Protein AF-A0A2S5WJ28-F1 (afdb_monomer)

Secondary structure (DSSP, 8-state):
-HHHHHHHHHSHHHHHHHHHHHTTHHHHHHHHHHHHHHHHHHHHHHHHHHHHHHHHH-HHHHHHHHHHHHHHSTTSBSTTSSB-THHHH-GGGGSHHHHHHHHHHHHHHHHHHHHHHHHHHHHTT--S-----HHHHHHHHHHHHHHHHHHHHHHHHHHHHHHHHHHHHHHHHT--TTSHHHHHHHHHHHHHHHHHHHHHHHHHIIIIIHT----HHHHHHHHHHHHHHHHHHHHHHHHHHHHGGG-HHHHHHHHHHHHHHHHHHHHHHHHHHHHHHHHHHHHTT--SS---HHHHHHHHHHHHHHHHHHHHHHHHHHHHHHHHHS-TTTHHHHHHHHHHHHHHHHHHHHHHHHHHHHHT--

Foldseek 3Di:
DVVVVVVVCPDLLNQLVVLCVVLVLLVLLLVLLVLVVLLVVLVVVLVVLVVLVVCQVDVVVVVVVVVVVCVVPPQCEDPNHPDDSCNSNPVPCPDPVNVVSNVVSLVSNLVSLLSLLVSLCSSLVHDSDDVDDPVVSSVVSVVVSVVVVVLVVVLVCLVVCLVPVLVVVCVVVVNPPPDPVSVVVSVVVSLVVSLQSQLVVLLCSSCPSNVWDFDPVQSSVLSSVLSVQLSVLVVVLVVQLVPQPPDPVRNVVSVVVSSSVSSSSNSSSSSSSSSSSSSVCVVVVHRGDPQDPVNVVVVVVVVVLVVQLVVLVVQLVVLVVCLVPDDPVCNVVSVVSNVVSVVVNVVSVVVVVVVVVVVVPD

Structure (mmCIF, N/CA/C/O backbone):
data_AF-A0A2S5WJ28-F1
#
_entry.id   AF-A0A2S5WJ28-F1
#
loop_
_atom_site.group_PDB
_atom_site.id
_atom_site.type_symbol
_atom_site.label_atom_id
_atom_site.label_alt_id
_atom_site.label_comp_id
_atom_site.label_asym_id
_atom_site.label_entity_id
_atom_site.label_seq_id
_atom_site.pdbx_PDB_ins_code
_atom_site.Cartn_x
_atom_site.Cartn_y
_atom_site.Cartn_z
_atom_site.occupancy
_atom_site.B_iso_or_equiv
_atom_site.auth_seq_id
_atom_site.auth_comp_id
_atom_site.auth_asym_id
_atom_site.auth_atom_id
_atom_site.pdbx_PDB_model_num
ATOM 1 N N . MET A 1 1 ? -20.402 30.374 12.952 1.00 70.00 1 MET A N 1
ATOM 2 C CA . MET A 1 1 ? -19.089 29.683 12.974 1.00 70.00 1 MET A CA 1
ATOM 3 C C . MET A 1 1 ? -19.194 28.212 13.408 1.00 70.00 1 MET A C 1
ATOM 5 O O . MET A 1 1 ? -18.821 27.360 12.617 1.00 70.00 1 MET A O 1
ATOM 9 N N . LYS A 1 2 ? -19.771 27.872 14.578 1.00 77.50 2 LYS A N 1
ATOM 10 C CA . LYS A 1 2 ? -19.887 26.469 15.059 1.00 77.50 2 LYS A CA 1
ATOM 11 C C . LYS A 1 2 ? -20.644 25.510 14.115 1.00 77.50 2 LYS A C 1
ATOM 13 O O . LYS A 1 2 ? -20.187 24.396 13.905 1.00 77.50 2 LYS A O 1
ATOM 18 N N . ALA A 1 3 ? -21.741 25.953 13.493 1.00 75.69 3 ALA A N 1
ATOM 19 C CA . ALA A 1 3 ? -22.512 25.133 12.544 1.00 75.69 3 ALA A CA 1
ATOM 20 C C . ALA A 1 3 ? -21.754 24.826 11.235 1.00 75.69 3 ALA A C 1
ATOM 22 O O . ALA A 1 3 ? -21.867 23.733 10.696 1.00 75.69 3 ALA A O 1
ATOM 23 N N . LEU A 1 4 ? -20.934 25.769 10.762 1.00 73.69 4 LEU A N 1
ATOM 24 C CA . LEU A 1 4 ? -20.079 25.603 9.580 1.00 73.69 4 LEU A CA 1
ATOM 25 C C . LEU A 1 4 ? -18.952 24.597 9.844 1.00 73.69 4 LEU A C 1
ATOM 27 O O . LEU A 1 4 ? -18.666 23.758 8.997 1.00 73.69 4 LEU A O 1
ATOM 31 N N . ILE A 1 5 ? -18.366 24.642 11.044 1.00 75.38 5 ILE A N 1
ATOM 32 C CA . ILE A 1 5 ? -17.366 23.664 11.494 1.00 75.38 5 ILE A CA 1
ATOM 33 C C . ILE A 1 5 ? -18.000 22.272 11.614 1.00 75.38 5 ILE A C 1
ATOM 35 O O . ILE A 1 5 ? -17.434 21.309 11.109 1.00 75.38 5 ILE A O 1
ATOM 39 N N . ALA A 1 6 ? -19.192 22.167 12.209 1.00 74.44 6 ALA A N 1
ATOM 40 C CA . ALA A 1 6 ? -19.912 20.898 12.326 1.00 74.44 6 ALA A CA 1
ATOM 41 C C . ALA A 1 6 ? -20.288 20.308 10.953 1.00 74.44 6 ALA A C 1
ATOM 43 O O . ALA A 1 6 ? -20.122 19.112 10.729 1.00 74.44 6 ALA A O 1
ATOM 44 N N . TRP A 1 7 ? -20.729 21.146 10.009 1.00 80.62 7 TRP A N 1
ATOM 45 C CA . TRP A 1 7 ? -20.999 20.726 8.632 1.00 80.62 7 TRP A CA 1
ATOM 46 C C . TRP A 1 7 ? -19.725 20.267 7.911 1.00 80.62 7 TRP A C 1
ATOM 48 O O . TRP A 1 7 ? -19.715 19.195 7.309 1.00 80.62 7 TRP A O 1
ATOM 58 N N . ALA A 1 8 ? -18.625 21.019 8.030 1.00 74.44 8 ALA A N 1
ATOM 59 C CA . ALA A 1 8 ? -17.339 20.641 7.448 1.00 74.44 8 ALA A CA 1
ATOM 60 C C . ALA A 1 8 ? -16.833 19.302 8.015 1.00 74.44 8 ALA A C 1
ATOM 62 O O . ALA A 1 8 ? -16.379 18.447 7.257 1.00 74.44 8 ALA A O 1
ATOM 63 N N . GLN A 1 9 ? -16.986 19.082 9.325 1.00 77.44 9 GLN A N 1
ATOM 64 C CA . GLN A 1 9 ? -16.646 17.827 10.005 1.00 77.44 9 GLN A CA 1
ATOM 65 C C . GLN A 1 9 ? -17.560 16.654 9.621 1.00 77.44 9 GLN A C 1
ATOM 67 O O . GLN A 1 9 ? -17.130 15.504 9.696 1.00 77.44 9 GLN A O 1
ATOM 72 N N . ALA A 1 10 ? -18.789 16.921 9.173 1.00 80.00 10 ALA A N 1
ATOM 73 C CA . ALA A 1 10 ? -19.709 15.895 8.686 1.00 80.00 10 ALA A CA 1
ATOM 74 C C . ALA A 1 10 ? -19.377 15.414 7.260 1.00 80.00 10 ALA A C 1
ATOM 76 O O . ALA A 1 10 ? -19.852 14.354 6.842 1.00 80.00 10 ALA A O 1
ATOM 77 N N . THR A 1 11 ? -18.551 16.152 6.507 1.00 89.75 11 THR A N 1
ATOM 78 C CA . THR A 1 11 ? -18.149 15.734 5.158 1.00 89.75 11 THR A CA 1
ATOM 79 C C . THR A 1 11 ? -17.323 14.445 5.192 1.00 89.75 11 THR A C 1
ATOM 81 O O . THR A 1 11 ? -16.537 14.195 6.110 1.00 89.75 11 THR A O 1
ATOM 84 N N . ARG A 1 12 ? -17.471 13.608 4.155 1.00 87.88 12 ARG A N 1
ATOM 85 C CA . ARG A 1 12 ? -16.701 12.360 4.029 1.00 87.88 12 ARG A CA 1
ATOM 86 C C . ARG A 1 12 ? -15.187 12.581 4.088 1.00 87.88 12 ARG A C 1
ATOM 88 O O . ARG A 1 12 ? -14.559 11.887 4.880 1.00 87.88 12 ARG A O 1
ATOM 95 N N . PRO A 1 13 ? -14.588 13.540 3.354 1.00 90.31 13 PRO A N 1
ATOM 96 C CA . PRO A 1 13 ? -13.153 13.794 3.454 1.00 90.31 13 PRO A CA 1
ATOM 97 C C . PRO A 1 13 ? -12.708 14.108 4.885 1.00 90.31 13 PRO A C 1
ATOM 99 O O . PRO A 1 13 ? -11.741 13.517 5.357 1.00 90.31 13 PRO A O 1
ATOM 102 N N . ALA A 1 14 ? -13.439 14.961 5.612 1.00 89.69 14 ALA A N 1
ATOM 103 C CA . ALA A 1 14 ? -13.098 15.296 6.993 1.00 89.69 14 ALA A CA 1
ATOM 104 C C . ALA A 1 14 ? -13.155 14.070 7.914 1.00 89.69 14 ALA A C 1
ATOM 106 O O . ALA A 1 14 ? -12.235 13.849 8.699 1.00 89.69 14 ALA A O 1
ATOM 107 N N . ARG A 1 15 ? -14.184 13.226 7.771 1.00 92.06 15 ARG A N 1
ATOM 108 C CA . ARG A 1 15 ? -14.294 11.959 8.512 1.00 92.06 15 ARG A CA 1
ATOM 109 C C . ARG A 1 15 ? -13.173 10.983 8.169 1.00 92.06 15 ARG A C 1
ATOM 111 O O . ARG A 1 15 ? -12.671 10.311 9.062 1.00 92.06 15 ARG A O 1
ATOM 118 N N . VAL A 1 16 ? -12.751 10.926 6.907 1.00 93.25 16 VAL A N 1
ATOM 119 C CA . VAL A 1 16 ? -11.628 10.087 6.464 1.00 93.25 16 VAL A CA 1
ATOM 120 C C . VAL A 1 16 ? -10.312 10.560 7.067 1.00 93.25 16 VAL A C 1
ATOM 122 O O . VAL A 1 16 ? -9.573 9.738 7.602 1.00 93.25 16 VAL A O 1
ATOM 125 N N . PHE A 1 17 ? -10.033 11.865 7.055 1.00 93.12 17 PHE A N 1
ATOM 126 C CA . PHE A 1 17 ? -8.843 12.419 7.707 1.00 93.12 17 PHE A CA 1
ATOM 127 C C . PHE A 1 17 ? -8.882 12.248 9.230 1.00 93.12 17 PHE A C 1
ATOM 129 O O . PHE A 1 17 ? -7.869 11.891 9.829 1.00 93.12 17 PHE A O 1
ATOM 136 N N . ALA A 1 18 ? -10.046 12.434 9.858 1.00 92.62 18 ALA A N 1
ATOM 137 C CA . ALA A 1 18 ? -10.223 12.182 11.285 1.00 92.62 18 ALA A CA 1
ATOM 138 C C . ALA A 1 18 ? -9.975 10.704 11.627 1.00 92.62 18 ALA A C 1
ATOM 140 O O . ALA A 1 18 ? -9.260 10.410 12.580 1.00 92.62 18 ALA A O 1
ATOM 141 N N . HIS A 1 19 ? -10.498 9.778 10.819 1.00 92.56 19 HIS A N 1
ATOM 142 C CA . HIS A 1 19 ? -10.261 8.344 10.964 1.00 92.56 19 HIS A CA 1
ATOM 143 C C . HIS A 1 19 ? -8.777 7.985 10.780 1.00 92.56 19 HIS A C 1
ATOM 145 O O . HIS A 1 19 ? -8.204 7.260 11.592 1.00 92.56 19 HIS A O 1
ATOM 151 N N . PHE A 1 20 ? -8.134 8.532 9.745 1.00 93.94 20 PHE A N 1
ATOM 152 C CA . PHE A 1 20 ? -6.704 8.362 9.483 1.00 93.94 20 PHE A CA 1
ATOM 153 C C . PHE A 1 20 ? -5.854 8.825 10.680 1.00 93.94 20 PHE A C 1
ATOM 155 O O . PHE A 1 20 ? -4.968 8.100 11.137 1.00 93.94 20 PHE A O 1
ATOM 162 N N . GLY A 1 21 ? -6.163 10.000 11.237 1.00 92.81 21 GLY A N 1
ATOM 163 C CA . GLY A 1 21 ? -5.504 10.529 12.433 1.00 92.81 21 GLY A CA 1
ATOM 164 C C . GLY A 1 21 ? -5.761 9.683 13.683 1.00 92.81 21 GLY A C 1
ATOM 165 O O . GLY A 1 21 ? -4.822 9.358 14.404 1.00 92.81 21 GLY A O 1
ATOM 166 N N . ALA A 1 22 ? -7.007 9.255 13.907 1.00 92.75 22 ALA A N 1
ATOM 167 C CA . ALA A 1 22 ? -7.402 8.455 15.070 1.00 92.75 22 ALA A CA 1
ATOM 168 C C . ALA A 1 22 ? -6.707 7.083 15.142 1.00 92.75 22 ALA A C 1
ATOM 170 O O . ALA A 1 22 ? -6.582 6.510 16.223 1.00 92.75 22 ALA A O 1
ATOM 171 N N . ARG A 1 23 ? -6.249 6.550 14.003 1.00 93.19 23 ARG A N 1
ATOM 172 C CA . ARG A 1 23 ? -5.516 5.277 13.915 1.00 93.19 23 ARG A CA 1
ATOM 173 C C . ARG A 1 23 ? -4.000 5.443 13.839 1.00 93.19 23 ARG A C 1
ATOM 175 O O . ARG A 1 23 ? -3.307 4.467 13.563 1.00 93.19 23 ARG A O 1
ATOM 182 N N . SER A 1 24 ? -3.482 6.653 14.066 1.00 93.62 24 SER A N 1
ATOM 183 C CA . SER A 1 24 ? -2.054 6.971 13.929 1.00 93.62 24 SER A CA 1
ATOM 184 C C . SER A 1 24 ? -1.489 6.489 12.587 1.00 93.62 24 SER A C 1
ATOM 186 O O . SER A 1 24 ? -0.367 5.987 12.504 1.00 93.62 24 SER A O 1
ATOM 188 N N . ALA A 1 25 ? -2.286 6.609 11.520 1.00 93.31 25 ALA A N 1
ATOM 189 C CA . ALA A 1 25 ? -1.970 6.027 10.223 1.00 93.31 25 ALA A CA 1
ATOM 190 C C . ALA A 1 25 ? -0.709 6.634 9.589 1.00 93.31 25 ALA A C 1
ATOM 192 O O . ALA A 1 25 ? -0.023 5.954 8.834 1.00 93.31 25 ALA A O 1
ATOM 193 N N . SER A 1 26 ? -0.346 7.869 9.946 1.00 94.31 26 SER A N 1
ATOM 194 C CA . SER A 1 26 ? 0.933 8.481 9.566 1.00 94.31 26 SER A CA 1
ATOM 195 C C . SER A 1 26 ? 2.139 7.746 10.164 1.00 94.31 26 SER A C 1
ATOM 197 O O . SER A 1 26 ? 3.135 7.539 9.476 1.00 94.31 26 SER A O 1
ATOM 199 N N . VAL A 1 27 ? 2.048 7.298 11.420 1.00 95.25 27 VAL A N 1
ATOM 200 C CA . VAL A 1 27 ? 3.105 6.516 12.083 1.00 95.25 27 VAL A CA 1
ATOM 201 C C . VAL A 1 27 ? 3.211 5.129 11.451 1.00 95.25 27 VAL A C 1
ATOM 203 O O . VAL A 1 27 ? 4.315 4.662 11.169 1.00 95.25 27 VAL A O 1
ATOM 206 N N . LEU A 1 28 ? 2.067 4.498 11.160 1.00 94.31 28 LEU A N 1
ATOM 207 C CA . LEU A 1 28 ? 2.022 3.226 10.432 1.00 94.31 28 LEU A CA 1
ATOM 208 C C . LEU A 1 28 ? 2.650 3.360 9.038 1.00 94.31 28 LEU A C 1
ATOM 210 O O . LEU A 1 28 ? 3.474 2.528 8.665 1.00 94.31 28 LEU A O 1
ATOM 214 N N . ALA A 1 29 ? 2.318 4.423 8.299 1.00 95.69 29 ALA A N 1
ATOM 215 C CA . ALA A 1 29 ? 2.904 4.707 6.992 1.00 95.69 29 ALA A CA 1
ATOM 216 C C . ALA A 1 29 ? 4.426 4.886 7.073 1.00 95.69 29 ALA A C 1
ATOM 218 O O . ALA A 1 29 ? 5.144 4.311 6.258 1.00 95.69 29 ALA A O 1
ATOM 219 N N . GLY A 1 30 ? 4.925 5.595 8.092 1.00 94.25 30 GLY A N 1
ATOM 220 C CA . GLY A 1 30 ? 6.361 5.754 8.330 1.00 94.25 30 GLY A CA 1
ATOM 221 C C . GLY A 1 30 ? 7.083 4.421 8.566 1.00 94.25 30 GLY A C 1
ATOM 222 O O . GLY A 1 30 ? 8.095 4.146 7.921 1.00 94.25 30 GLY A O 1
ATOM 223 N N . GLY A 1 31 ? 6.541 3.551 9.427 1.00 93.12 31 GLY A N 1
ATOM 224 C CA . GLY A 1 31 ? 7.111 2.216 9.671 1.00 93.12 31 GLY A CA 1
ATOM 225 C C . GLY A 1 31 ? 7.052 1.296 8.442 1.00 93.12 31 GLY A C 1
ATOM 226 O O . GLY A 1 31 ? 8.005 0.569 8.137 1.00 93.12 31 GLY A O 1
ATOM 227 N N . MET A 1 32 ? 5.959 1.376 7.678 1.00 94.25 32 MET A N 1
ATOM 228 C CA . MET A 1 32 ? 5.817 0.674 6.400 1.00 94.25 32 MET A CA 1
ATOM 229 C C . MET A 1 32 ? 6.824 1.169 5.358 1.00 94.25 32 MET A C 1
ATOM 231 O O . MET A 1 32 ? 7.372 0.359 4.620 1.00 94.25 32 MET A O 1
ATOM 235 N N . ALA A 1 33 ? 7.103 2.470 5.302 1.00 93.69 33 ALA A N 1
ATOM 236 C CA . ALA A 1 33 ? 8.058 3.041 4.360 1.00 93.69 33 ALA A CA 1
ATOM 237 C C . ALA A 1 33 ? 9.504 2.677 4.699 1.00 93.69 33 ALA A C 1
ATOM 239 O O . ALA A 1 33 ? 10.256 2.283 3.811 1.00 93.69 33 ALA A O 1
ATOM 240 N N . TYR A 1 34 ? 9.874 2.730 5.983 1.00 92.12 34 TYR A N 1
ATOM 241 C CA . TYR A 1 34 ? 11.185 2.273 6.449 1.00 92.12 34 TYR A CA 1
ATOM 242 C C . TYR A 1 34 ? 11.441 0.828 6.011 1.00 92.12 34 TYR A C 1
ATOM 244 O O . TYR A 1 34 ? 12.440 0.534 5.361 1.00 92.12 34 TYR A O 1
ATOM 252 N N . SER A 1 35 ? 10.492 -0.068 6.288 1.00 91.56 35 SER A N 1
ATOM 253 C CA . SER A 1 35 ? 10.607 -1.470 5.877 1.00 91.56 35 SER A CA 1
ATOM 254 C C . SER A 1 35 ? 10.513 -1.679 4.361 1.00 91.56 35 SER A C 1
ATOM 256 O O . SER A 1 35 ? 11.132 -2.612 3.850 1.00 91.56 35 SER A O 1
ATOM 258 N N . ALA A 1 36 ? 9.807 -0.809 3.628 1.00 92.06 36 ALA A N 1
ATOM 259 C CA . ALA A 1 36 ? 9.728 -0.864 2.167 1.00 92.06 36 ALA A CA 1
ATOM 260 C C . ALA A 1 36 ? 11.102 -0.668 1.523 1.00 92.06 36 ALA A C 1
ATOM 262 O O . ALA A 1 36 ? 11.427 -1.380 0.580 1.00 92.06 36 ALA A O 1
ATOM 263 N N . ILE A 1 37 ? 11.924 0.247 2.047 1.00 91.88 37 ILE A N 1
ATOM 264 C CA . ILE A 1 37 ? 13.275 0.500 1.524 1.00 91.88 37 ILE A CA 1
ATOM 265 C C . ILE A 1 37 ? 14.112 -0.779 1.583 1.00 91.88 37 ILE A C 1
ATOM 267 O O . ILE A 1 37 ? 14.629 -1.224 0.560 1.00 91.88 37 ILE A O 1
ATOM 271 N N . PHE A 1 38 ? 14.187 -1.418 2.755 1.00 90.38 38 PHE A N 1
ATOM 272 C CA . PHE A 1 38 ? 14.913 -2.684 2.904 1.00 90.38 38 PHE A CA 1
ATOM 273 C C . PHE A 1 38 ? 14.323 -3.785 2.027 1.00 90.38 38 PHE A C 1
ATOM 275 O O . PHE A 1 38 ? 15.071 -4.545 1.422 1.00 90.38 38 PHE A O 1
ATOM 282 N N . SER A 1 39 ? 12.994 -3.846 1.907 1.00 90.56 39 SER A N 1
ATOM 283 C CA . SER A 1 39 ? 12.316 -4.795 1.023 1.00 90.56 39 SER A CA 1
ATOM 284 C C . SER A 1 39 ? 12.633 -4.566 -0.455 1.00 90.56 39 SER A C 1
ATOM 286 O O . SER A 1 39 ? 12.679 -5.537 -1.202 1.00 90.56 39 SER A O 1
ATOM 288 N N . ILE A 1 40 ? 12.827 -3.322 -0.896 1.00 89.62 40 ILE A N 1
ATOM 289 C CA . ILE A 1 40 ? 13.190 -3.000 -2.281 1.00 89.62 40 ILE A CA 1
ATOM 290 C C . ILE A 1 40 ? 14.628 -3.423 -2.547 1.00 89.62 40 ILE A C 1
ATOM 292 O O . ILE A 1 40 ? 14.864 -4.129 -3.521 1.00 89.62 40 ILE A O 1
ATOM 296 N N . PHE A 1 41 ? 15.572 -3.075 -1.668 1.00 88.31 41 PHE A N 1
ATOM 297 C CA . PHE A 1 41 ? 16.956 -3.544 -1.796 1.00 88.31 41 PHE A CA 1
ATOM 298 C C . PHE A 1 41 ? 17.035 -5.070 -1.791 1.00 88.31 41 PHE A C 1
ATOM 300 O O . PHE A 1 41 ? 17.682 -5.659 -2.655 1.00 88.31 41 PHE A O 1
ATOM 307 N N . ALA A 1 42 ? 16.312 -5.709 -0.870 1.00 88.81 42 ALA A N 1
ATOM 308 C CA . ALA A 1 42 ? 16.193 -7.155 -0.813 1.00 88.81 42 ALA A CA 1
ATOM 309 C C . ALA A 1 42 ? 15.580 -7.716 -2.110 1.00 88.81 42 ALA A C 1
ATOM 311 O O . ALA A 1 42 ? 16.117 -8.645 -2.702 1.00 88.81 42 ALA A O 1
ATOM 312 N N . GLY A 1 43 ? 14.494 -7.125 -2.607 1.00 87.25 43 GLY A N 1
ATOM 313 C CA . GLY A 1 43 ? 13.843 -7.538 -3.849 1.00 87.25 43 GLY A CA 1
ATOM 314 C C . GLY A 1 43 ? 14.744 -7.403 -5.078 1.00 87.25 43 GLY A C 1
ATOM 315 O O . GLY A 1 43 ? 14.792 -8.321 -5.891 1.00 87.25 43 GLY A O 1
ATOM 316 N N . ILE A 1 44 ? 15.496 -6.306 -5.192 1.00 87.12 44 ILE A N 1
ATOM 317 C CA . ILE A 1 44 ? 16.465 -6.080 -6.273 1.00 87.12 44 ILE A CA 1
ATOM 318 C C . ILE A 1 44 ? 17.587 -7.119 -6.200 1.00 87.12 44 ILE A C 1
ATOM 320 O O . ILE A 1 44 ? 17.892 -7.770 -7.195 1.00 87.12 44 ILE A O 1
ATOM 324 N N . TRP A 1 45 ? 18.175 -7.325 -5.022 1.00 87.06 45 TRP A N 1
ATOM 325 C CA . TRP A 1 45 ? 19.221 -8.330 -4.843 1.00 87.06 45 TRP A CA 1
ATOM 326 C C . TRP A 1 45 ? 18.702 -9.749 -5.124 1.00 87.06 45 TRP A C 1
ATOM 328 O O . TRP A 1 45 ? 19.399 -10.540 -5.756 1.00 87.06 45 TRP A O 1
ATOM 338 N N . LEU A 1 46 ? 17.464 -10.063 -4.720 1.00 85.56 46 LEU A N 1
ATOM 339 C CA . LEU A 1 46 ? 16.802 -11.334 -5.024 1.00 85.56 46 LEU A CA 1
ATOM 340 C C . LEU A 1 46 ? 16.622 -11.506 -6.533 1.00 85.56 46 LEU A C 1
ATOM 342 O O . LEU A 1 46 ? 16.925 -12.572 -7.059 1.00 85.56 46 LEU A O 1
ATOM 346 N N . LEU A 1 47 ? 16.163 -10.459 -7.222 1.00 84.19 47 LEU A N 1
ATOM 347 C CA . LEU A 1 47 ? 15.987 -10.448 -8.671 1.00 84.19 47 LEU A CA 1
ATOM 348 C C . LEU A 1 47 ? 17.307 -10.752 -9.387 1.00 84.19 47 LEU A C 1
ATOM 350 O O . LEU A 1 47 ? 17.347 -11.662 -10.212 1.00 84.19 47 LEU A O 1
ATOM 354 N N . PHE A 1 48 ? 18.388 -10.048 -9.037 1.00 82.75 48 PHE A N 1
ATOM 355 C CA . PHE A 1 48 ? 19.710 -10.284 -9.624 1.00 82.75 48 PHE A CA 1
ATOM 356 C C . PHE A 1 48 ? 20.272 -11.660 -9.275 1.00 82.75 48 PHE A C 1
ATOM 358 O O . PHE A 1 48 ? 20.867 -12.308 -10.130 1.00 82.75 48 PHE A O 1
ATOM 365 N N . SER A 1 49 ? 20.048 -12.134 -8.050 1.00 82.69 49 SER A N 1
ATOM 366 C CA . SER A 1 49 ? 20.498 -13.457 -7.614 1.00 82.69 49 SER A CA 1
ATOM 367 C C . SER A 1 49 ? 19.799 -14.565 -8.400 1.00 82.69 49 SER A C 1
ATOM 369 O O . SER A 1 49 ? 20.455 -15.466 -8.911 1.00 82.69 49 SER A O 1
ATOM 371 N N . VAL A 1 50 ? 18.475 -14.478 -8.562 1.00 79.94 50 VAL A N 1
ATOM 372 C CA . VAL A 1 50 ? 17.696 -15.434 -9.361 1.00 79.94 50 VAL A CA 1
ATOM 373 C C . VAL A 1 50 ? 18.095 -15.362 -10.835 1.00 79.94 50 VAL A C 1
ATOM 375 O O . VAL A 1 50 ? 18.349 -16.401 -11.438 1.00 79.94 50 VAL A O 1
ATOM 378 N N . ALA A 1 51 ? 18.222 -14.161 -11.408 1.00 81.12 51 ALA A N 1
ATOM 379 C CA . ALA A 1 51 ? 18.694 -13.988 -12.783 1.00 81.12 51 ALA A CA 1
ATOM 380 C C . ALA A 1 51 ? 20.094 -14.593 -12.985 1.00 81.12 51 ALA A C 1
ATOM 382 O O . ALA A 1 51 ? 20.314 -15.314 -13.954 1.00 81.12 51 ALA A O 1
ATOM 383 N N . GLY A 1 52 ? 21.008 -14.380 -12.035 1.00 78.62 52 GLY A N 1
ATOM 384 C CA . GLY A 1 52 ? 22.346 -14.964 -12.040 1.00 78.62 52 GLY A CA 1
ATOM 385 C C . GLY A 1 52 ? 22.336 -16.493 -12.052 1.00 78.62 52 GLY A C 1
ATOM 386 O O . GLY A 1 52 ? 23.129 -17.082 -12.777 1.00 78.62 52 GLY A O 1
ATOM 387 N N . ILE A 1 53 ? 21.411 -17.145 -11.331 1.00 77.56 53 ILE A N 1
ATOM 388 C CA . ILE A 1 53 ? 21.245 -18.614 -11.372 1.00 77.56 53 ILE A CA 1
ATOM 389 C C . ILE A 1 53 ? 20.870 -19.068 -12.784 1.00 77.56 53 ILE A C 1
ATOM 391 O O . ILE A 1 53 ? 21.477 -19.996 -13.319 1.00 77.56 53 ILE A O 1
ATOM 395 N N . PHE A 1 54 ? 19.873 -18.422 -13.393 1.00 77.56 54 PHE A N 1
ATOM 396 C CA . PHE A 1 54 ? 19.401 -18.794 -14.728 1.00 77.56 54 PHE A CA 1
ATOM 397 C C . PHE A 1 54 ? 20.478 -18.577 -15.795 1.00 77.56 54 PHE A C 1
ATOM 399 O O . PHE A 1 54 ? 20.714 -19.475 -16.601 1.00 77.56 54 PHE A O 1
ATOM 406 N N . LEU A 1 55 ? 21.181 -17.441 -15.752 1.00 76.81 55 LEU A N 1
ATOM 407 C CA . LEU A 1 55 ? 22.330 -17.163 -16.621 1.00 76.81 55 LEU A CA 1
ATOM 408 C C . LEU A 1 55 ? 23.466 -18.165 -16.394 1.00 76.81 55 LEU A C 1
ATOM 410 O O . LEU A 1 55 ? 24.101 -18.595 -17.348 1.00 76.81 55 LEU A O 1
ATOM 414 N N . ALA A 1 56 ? 23.726 -18.562 -15.148 1.00 73.56 56 ALA A N 1
ATOM 415 C CA . ALA A 1 56 ? 24.772 -19.534 -14.854 1.00 73.56 56 ALA A CA 1
ATOM 416 C C . ALA A 1 56 ? 24.455 -20.948 -15.339 1.00 73.56 56 ALA A C 1
ATOM 418 O O . ALA A 1 56 ? 25.369 -21.714 -15.631 1.00 73.56 56 ALA A O 1
ATOM 419 N N . THR A 1 57 ? 23.170 -21.284 -15.438 1.00 75.44 57 THR A N 1
ATOM 420 C CA . THR A 1 57 ? 22.716 -22.625 -15.822 1.00 75.44 57 THR A CA 1
ATOM 421 C C . THR A 1 57 ? 22.502 -22.761 -17.336 1.00 75.44 57 THR A C 1
ATOM 423 O O . THR A 1 57 ? 22.494 -23.878 -17.846 1.00 75.44 57 THR A O 1
ATOM 426 N N . SER A 1 58 ? 22.339 -21.654 -18.070 1.00 80.38 58 SER A N 1
ATOM 427 C CA . SER A 1 58 ? 22.070 -21.651 -19.514 1.00 80.38 58 SER A CA 1
ATOM 428 C C . SER A 1 58 ? 23.106 -20.811 -20.277 1.00 80.38 58 SER A C 1
ATOM 430 O O . SER A 1 58 ? 23.036 -19.578 -20.242 1.00 80.38 58 SER A O 1
ATOM 432 N N . PRO A 1 59 ? 24.031 -21.462 -21.010 1.00 78.75 59 PRO A N 1
ATOM 433 C CA . PRO A 1 59 ? 24.968 -20.782 -21.904 1.00 78.75 59 PRO A CA 1
ATOM 434 C C . PRO A 1 59 ? 24.247 -19.919 -22.949 1.00 78.75 59 PRO A C 1
ATOM 436 O O . PRO A 1 59 ? 24.622 -18.777 -23.169 1.00 78.75 59 PRO A O 1
ATOM 439 N N . GLU A 1 60 ? 23.128 -20.409 -23.492 1.00 82.00 60 GLU A N 1
ATOM 440 C CA . GLU A 1 60 ? 22.310 -19.702 -24.489 1.00 82.00 60 GLU A CA 1
ATOM 441 C C . GLU A 1 60 ? 21.759 -18.360 -23.969 1.00 82.00 60 GLU A C 1
ATOM 443 O O . GLU A 1 60 ? 21.794 -17.354 -24.679 1.00 82.00 60 GLU A O 1
ATOM 448 N N . LEU A 1 61 ? 21.269 -18.314 -22.721 1.00 78.75 61 LEU A N 1
ATOM 449 C CA . LEU A 1 61 ? 20.785 -17.072 -22.099 1.00 78.75 61 LEU A CA 1
ATOM 450 C C . LEU A 1 61 ? 21.927 -16.088 -21.816 1.00 78.75 61 LEU A C 1
ATOM 452 O O . LEU A 1 61 ? 21.732 -14.876 -21.937 1.00 78.75 61 LEU A O 1
ATOM 456 N N . ARG A 1 62 ? 23.109 -16.595 -21.444 1.00 79.25 62 ARG A N 1
ATOM 457 C CA . ARG A 1 62 ? 24.316 -15.776 -21.270 1.00 79.25 62 ARG A CA 1
ATOM 458 C C . ARG A 1 62 ? 24.761 -15.161 -22.588 1.00 79.25 62 ARG A C 1
ATOM 460 O O . ARG A 1 62 ? 24.896 -13.943 -22.652 1.00 79.25 62 ARG A O 1
ATOM 467 N N . ASP A 1 63 ? 24.926 -15.974 -23.623 1.00 80.56 63 ASP A N 1
ATOM 468 C CA . ASP A 1 63 ? 25.410 -15.529 -24.931 1.00 80.56 63 ASP A CA 1
ATOM 469 C C . ASP A 1 63 ? 24.426 -14.549 -25.576 1.00 80.56 63 ASP A C 1
ATOM 471 O O . ASP A 1 63 ? 24.830 -13.524 -26.127 1.00 80.56 63 ASP A O 1
ATOM 475 N N . GLY A 1 64 ? 23.119 -14.793 -25.420 1.00 81.31 64 GLY A N 1
ATOM 476 C CA . GLY A 1 64 ? 22.075 -13.858 -25.836 1.00 81.31 64 GLY A CA 1
ATOM 477 C C . GLY A 1 64 ? 22.159 -12.509 -25.115 1.00 81.31 64 GLY A C 1
ATOM 478 O O . GLY A 1 64 ? 22.077 -11.462 -25.758 1.00 81.31 64 GLY A O 1
ATOM 479 N N . LEU A 1 65 ? 22.372 -12.505 -23.793 1.00 78.50 65 LEU A N 1
ATOM 480 C CA . LEU A 1 65 ? 22.540 -11.265 -23.030 1.00 78.50 65 LEU A CA 1
ATOM 481 C C . LEU A 1 65 ? 23.816 -10.514 -23.432 1.00 78.50 65 LEU A C 1
ATOM 483 O O . LEU A 1 65 ? 23.767 -9.298 -23.614 1.00 78.50 65 LEU A O 1
ATOM 487 N N . ILE A 1 66 ? 24.938 -11.221 -23.597 1.00 79.00 66 ILE A N 1
ATOM 488 C CA . ILE A 1 66 ? 26.207 -10.642 -24.060 1.00 79.00 66 ILE A CA 1
ATOM 489 C C . ILE A 1 66 ? 26.022 -10.027 -25.451 1.00 79.00 66 ILE A C 1
ATOM 491 O O . ILE A 1 66 ? 26.447 -8.895 -25.679 1.00 79.00 66 ILE A O 1
ATOM 495 N N . GLY A 1 67 ? 25.323 -10.717 -26.356 1.00 79.81 67 GLY A N 1
ATOM 496 C CA . GLY A 1 67 ? 24.991 -10.209 -27.686 1.00 79.81 67 GLY A CA 1
ATOM 497 C C . GLY A 1 67 ? 24.171 -8.917 -27.642 1.00 79.81 67 GLY A C 1
ATOM 498 O O . GLY A 1 67 ? 24.512 -7.945 -28.316 1.00 79.81 67 GLY A O 1
ATOM 499 N N . VAL A 1 68 ? 23.134 -8.857 -26.798 1.00 80.62 68 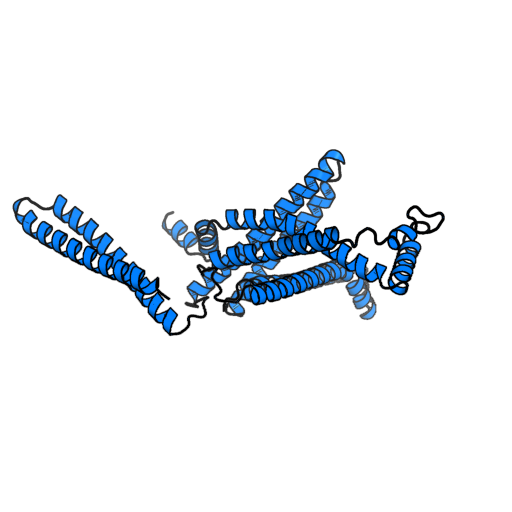VAL A N 1
ATOM 500 C CA . VAL A 1 68 ? 22.321 -7.640 -26.615 1.00 80.62 68 VAL A CA 1
ATOM 501 C C . VAL A 1 68 ? 23.153 -6.497 -26.030 1.00 80.62 68 VAL A C 1
ATOM 503 O O . VAL A 1 68 ? 23.086 -5.370 -26.528 1.00 80.62 68 VAL A O 1
ATOM 506 N N . LEU A 1 69 ? 23.972 -6.767 -25.014 1.00 79.25 69 LEU A N 1
ATOM 507 C CA . LEU A 1 69 ? 24.814 -5.750 -24.384 1.00 79.25 69 LEU A CA 1
ATOM 508 C C . LEU A 1 69 ? 25.859 -5.197 -25.355 1.00 79.25 69 LEU A C 1
ATOM 510 O O . LEU A 1 69 ? 25.969 -3.979 -25.483 1.00 79.25 69 LEU A O 1
ATOM 514 N N . ASN A 1 70 ? 26.539 -6.060 -26.110 1.00 78.94 70 ASN A N 1
ATOM 515 C CA . ASN A 1 70 ? 27.509 -5.642 -27.122 1.00 78.94 70 ASN A CA 1
ATOM 516 C C . ASN A 1 70 ? 26.857 -4.934 -28.321 1.00 78.94 70 ASN A C 1
ATOM 518 O O . ASN A 1 70 ? 27.500 -4.094 -28.944 1.00 78.94 70 ASN A O 1
ATOM 522 N N . SER A 1 71 ? 25.582 -5.209 -28.625 1.00 80.75 71 SER A N 1
ATOM 523 C CA . SER A 1 71 ? 24.837 -4.462 -29.651 1.00 80.75 71 SER A CA 1
ATOM 524 C C . SER A 1 71 ? 24.485 -3.033 -29.220 1.00 80.75 71 SER A C 1
ATOM 526 O O . SER A 1 71 ? 24.428 -2.134 -30.055 1.00 80.75 71 SER A O 1
ATOM 528 N N . SER A 1 72 ? 24.273 -2.812 -27.918 1.00 80.62 72 SER A N 1
ATOM 529 C CA . SER A 1 72 ? 23.946 -1.490 -27.364 1.00 80.62 72 SER A CA 1
ATOM 530 C C . SER A 1 72 ? 25.196 -0.684 -27.004 1.00 80.62 72 SER A C 1
ATOM 532 O O . SER A 1 72 ? 25.196 0.540 -27.113 1.00 80.62 72 SER A O 1
ATOM 534 N N . 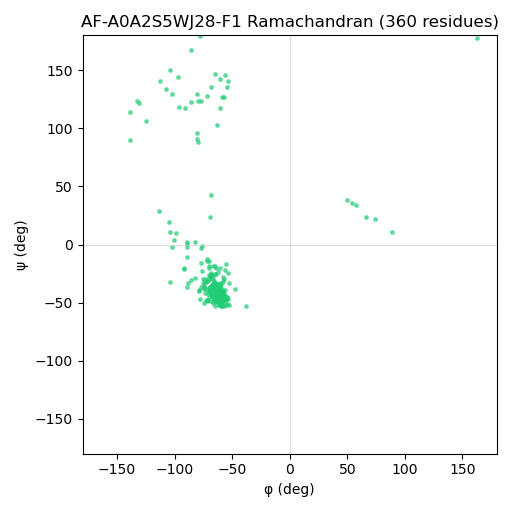LEU A 1 73 ? 26.260 -1.363 -26.568 1.00 73.81 73 LEU A N 1
ATOM 535 C CA . LEU A 1 73 ? 27.545 -0.789 -26.178 1.00 73.81 73 LEU A CA 1
ATOM 536 C C . LEU A 1 73 ? 28.675 -1.689 -26.712 1.00 73.81 73 LEU A C 1
ATOM 538 O O . LEU A 1 73 ? 29.104 -2.616 -26.018 1.00 73.81 73 LEU A O 1
ATOM 542 N N . PRO A 1 74 ? 29.160 -1.438 -27.941 1.00 71.94 74 PRO A N 1
ATOM 543 C CA . PRO A 1 74 ? 30.239 -2.222 -28.532 1.00 71.94 74 PRO A CA 1
ATOM 544 C C . PRO A 1 74 ? 31.497 -2.168 -27.654 1.00 71.94 74 PRO A C 1
ATOM 546 O O . PRO A 1 74 ? 31.960 -1.082 -27.309 1.00 71.94 74 PRO A O 1
ATOM 549 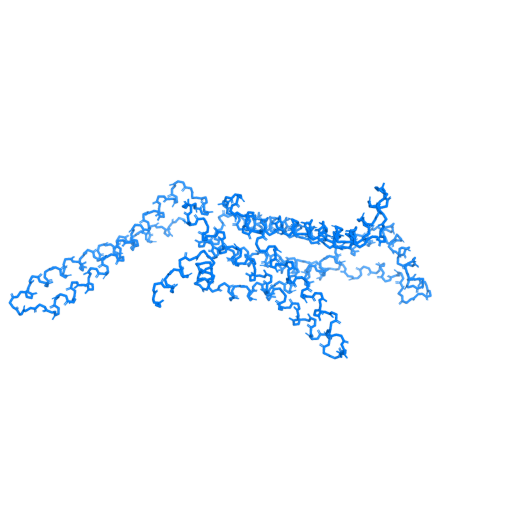N N . GLY A 1 75 ? 32.050 -3.330 -27.292 1.00 69.00 75 GLY A N 1
ATOM 550 C CA . GLY A 1 75 ? 33.266 -3.437 -26.470 1.00 69.00 75 GLY A CA 1
ATOM 551 C C . GLY A 1 75 ? 33.039 -3.465 -24.952 1.00 69.00 75 GLY A C 1
ATOM 552 O O . GLY A 1 75 ? 33.998 -3.358 -24.191 1.00 69.00 75 GLY A O 1
ATOM 553 N N . LEU A 1 76 ? 31.795 -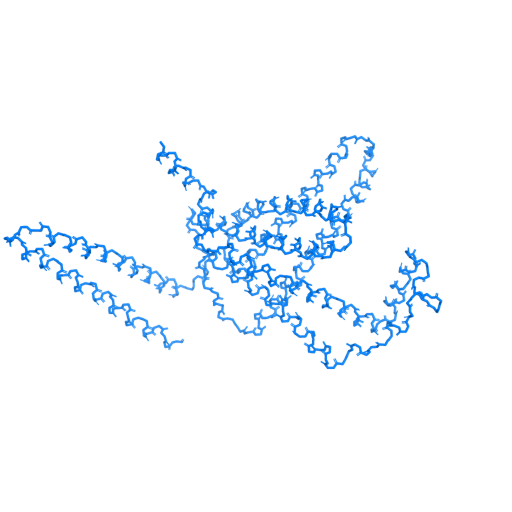3.612 -24.479 1.00 71.44 76 LEU A N 1
ATOM 554 C CA . LEU A 1 76 ? 31.516 -3.700 -23.042 1.00 71.44 76 LEU A CA 1
ATOM 555 C C . LEU A 1 76 ? 31.939 -5.055 -22.444 1.00 71.44 76 LEU A C 1
ATOM 557 O O . LEU A 1 76 ? 32.493 -5.083 -21.345 1.00 71.44 76 LEU A O 1
ATOM 561 N N . ILE A 1 77 ? 31.686 -6.160 -23.157 1.00 68.69 77 ILE A N 1
ATOM 562 C CA . ILE A 1 77 ? 31.952 -7.532 -22.692 1.00 68.69 77 ILE A CA 1
ATOM 563 C C . ILE A 1 77 ? 32.707 -8.316 -23.777 1.00 68.69 77 ILE A C 1
ATOM 565 O O . ILE A 1 77 ? 32.205 -8.468 -24.890 1.00 68.69 77 ILE A O 1
ATOM 569 N N . GLY A 1 78 ? 33.895 -8.838 -23.458 1.00 67.94 78 GLY A N 1
ATOM 570 C CA . GLY A 1 78 ? 34.760 -9.593 -24.379 1.00 67.94 78 GLY A CA 1
ATOM 571 C C . GLY A 1 78 ? 36.202 -9.689 -23.864 1.00 67.94 78 GLY A C 1
ATOM 572 O O . GLY A 1 78 ? 36.499 -9.097 -22.831 1.00 67.94 78 GLY A O 1
ATOM 573 N N . GLU A 1 79 ? 37.095 -10.395 -24.571 1.00 64.69 79 GLU A N 1
ATOM 574 C CA . GLU A 1 79 ? 38.516 -10.534 -24.167 1.00 64.69 79 GLU A CA 1
ATOM 575 C C . GLU A 1 79 ? 39.248 -9.179 -24.054 1.00 64.69 79 GLU A C 1
ATOM 577 O O . GLU A 1 79 ? 40.067 -9.007 -23.158 1.00 64.69 79 GLU A O 1
ATOM 582 N N . ASP A 1 80 ? 38.883 -8.196 -24.889 1.00 64.12 80 ASP A N 1
ATOM 583 C CA . ASP A 1 80 ? 39.378 -6.805 -24.842 1.00 64.12 80 ASP A CA 1
ATOM 584 C C . ASP A 1 80 ? 38.355 -5.813 -24.233 1.00 64.12 80 ASP A C 1
ATOM 586 O O . ASP A 1 80 ? 38.495 -4.593 -24.351 1.00 64.12 80 ASP A O 1
ATOM 590 N N . GLY A 1 81 ? 37.271 -6.321 -23.637 1.00 64.94 81 GLY A N 1
ATOM 591 C CA . GLY A 1 81 ? 36.184 -5.514 -23.081 1.00 64.94 81 GLY A CA 1
ATOM 592 C C . GLY A 1 81 ? 36.433 -5.053 -21.642 1.00 64.94 81 GLY A C 1
ATOM 593 O O . GLY A 1 81 ? 37.310 -5.550 -20.942 1.00 64.94 81 GLY A O 1
ATOM 594 N N . ALA A 1 82 ? 35.616 -4.114 -21.156 1.00 64.88 82 ALA A N 1
ATOM 595 C CA . ALA A 1 82 ? 35.702 -3.630 -19.771 1.00 64.88 82 ALA A CA 1
ATOM 596 C C . ALA A 1 82 ? 35.327 -4.696 -18.716 1.00 64.88 82 ALA A C 1
ATOM 598 O O . ALA A 1 82 ? 35.636 -4.529 -17.534 1.00 64.88 82 ALA A O 1
ATOM 599 N N . ILE A 1 83 ? 34.626 -5.761 -19.123 1.00 69.44 83 ILE A N 1
ATOM 600 C CA . ILE A 1 83 ? 34.156 -6.846 -18.258 1.00 69.44 83 ILE A CA 1
ATOM 601 C C . ILE A 1 83 ? 34.488 -8.192 -18.913 1.00 69.44 83 ILE A C 1
ATOM 603 O O . ILE A 1 83 ? 34.042 -8.481 -20.025 1.00 69.44 83 ILE A O 1
ATOM 607 N N . ASP A 1 84 ? 35.229 -9.023 -18.183 1.00 71.12 84 ASP A N 1
ATOM 608 C CA . ASP A 1 84 ? 35.632 -10.363 -18.607 1.00 71.12 84 ASP A CA 1
ATOM 609 C C . ASP A 1 84 ? 34.422 -11.332 -18.594 1.00 71.12 84 ASP A C 1
ATOM 611 O O . ASP A 1 84 ? 33.728 -11.422 -17.570 1.00 71.12 84 ASP A O 1
ATOM 615 N N . PRO A 1 85 ? 34.139 -12.070 -19.688 1.00 66.81 85 PRO A N 1
ATOM 616 C CA . PRO A 1 85 ? 33.045 -13.045 -19.753 1.00 66.81 85 PRO A CA 1
ATOM 617 C C . PRO A 1 85 ? 33.129 -14.146 -18.684 1.00 66.81 85 PRO A C 1
ATOM 619 O O . PRO A 1 85 ? 32.093 -14.613 -18.202 1.00 66.81 85 PRO A O 1
ATOM 622 N N . SER A 1 86 ? 34.340 -14.506 -18.242 1.00 66.06 86 SER A N 1
ATOM 623 C CA . SER A 1 86 ? 34.565 -15.475 -17.153 1.00 66.06 86 SER A CA 1
ATOM 624 C C . SER A 1 86 ? 34.014 -14.991 -15.798 1.00 66.06 86 SER A C 1
ATOM 626 O O . SER A 1 86 ? 33.680 -15.795 -14.923 1.00 66.06 86 SER A O 1
ATOM 628 N N . LEU A 1 87 ? 33.815 -13.670 -15.676 1.00 65.00 87 LEU A N 1
ATOM 629 C CA . LEU A 1 87 ? 32.958 -12.949 -14.727 1.00 65.00 87 LEU A CA 1
ATOM 630 C C . LEU A 1 87 ? 31.636 -13.647 -14.442 1.00 65.00 87 LEU A C 1
ATOM 632 O O . LEU A 1 87 ? 31.218 -13.879 -13.305 1.00 65.00 87 LEU A O 1
ATOM 636 N N . LEU A 1 88 ? 30.959 -13.951 -15.541 1.00 63.28 88 LEU A N 1
ATOM 637 C CA . LEU A 1 88 ? 29.650 -14.558 -15.514 1.00 63.28 88 LEU A CA 1
ATOM 638 C C . LEU A 1 88 ? 29.789 -16.026 -15.127 1.00 63.28 88 LEU A C 1
ATOM 640 O O . LEU A 1 88 ? 28.961 -16.485 -14.346 1.00 63.28 88 LEU A O 1
ATOM 644 N N . GLU A 1 89 ? 30.830 -16.720 -15.611 1.00 62.62 89 GLU A N 1
ATOM 645 C CA . GLU A 1 89 ? 31.127 -18.145 -15.391 1.00 62.62 89 GLU A CA 1
ATOM 646 C C . GLU A 1 89 ? 31.457 -18.516 -13.946 1.00 62.62 89 GLU A C 1
ATOM 648 O O . GLU A 1 89 ? 31.074 -19.598 -13.497 1.00 62.62 89 GLU A O 1
ATOM 653 N N . ASN A 1 90 ? 32.126 -17.632 -13.205 1.00 57.03 90 ASN A N 1
ATOM 654 C CA . ASN A 1 90 ? 32.641 -17.954 -11.882 1.00 57.03 90 ASN A CA 1
ATOM 655 C C . ASN A 1 90 ? 31.540 -17.895 -10.803 1.00 57.03 90 ASN A C 1
ATOM 657 O O . ASN A 1 90 ? 31.305 -16.894 -10.127 1.00 57.03 90 ASN A O 1
ATOM 661 N N . THR A 1 91 ? 30.868 -19.030 -10.614 1.00 56.22 91 THR A N 1
ATOM 662 C CA . THR A 1 91 ? 29.776 -19.293 -9.661 1.00 56.22 91 THR A CA 1
ATOM 663 C C . THR A 1 91 ? 30.190 -19.320 -8.181 1.00 56.22 91 THR A C 1
ATOM 665 O O . THR A 1 91 ? 29.481 -19.897 -7.354 1.00 56.22 91 THR A O 1
ATOM 668 N N . GLY A 1 92 ? 31.290 -18.664 -7.788 1.00 52.22 92 GLY A N 1
ATOM 669 C CA . GLY A 1 92 ? 31.680 -18.507 -6.374 1.00 52.22 92 GLY A CA 1
ATOM 670 C C . GLY A 1 92 ? 30.589 -17.861 -5.499 1.00 52.22 92 GLY A C 1
ATOM 671 O O . GLY A 1 92 ? 30.595 -17.995 -4.276 1.00 52.22 92 GLY A O 1
ATOM 672 N N . ALA A 1 93 ? 29.600 -17.224 -6.134 1.00 53.56 93 ALA A N 1
ATOM 673 C CA . ALA A 1 93 ? 28.417 -16.633 -5.522 1.00 53.56 93 ALA A CA 1
ATOM 674 C C . ALA A 1 93 ? 27.323 -17.633 -5.082 1.00 53.56 93 ALA A C 1
ATOM 676 O O . ALA A 1 93 ? 26.334 -17.181 -4.518 1.00 53.56 93 ALA A O 1
ATOM 677 N N . PHE A 1 94 ? 27.472 -18.953 -5.287 1.00 59.66 94 PHE A N 1
ATOM 678 C CA . PHE A 1 94 ? 26.422 -19.959 -5.007 1.00 59.66 94 PHE A CA 1
ATOM 679 C C . PHE A 1 94 ? 26.737 -20.957 -3.873 1.00 59.66 94 PHE A C 1
ATOM 681 O O . PHE A 1 94 ? 26.252 -22.086 -3.860 1.00 59.66 94 PHE A O 1
ATOM 688 N N . GLY A 1 95 ? 27.535 -20.556 -2.879 1.00 70.25 95 GLY A N 1
ATOM 689 C CA . GLY A 1 95 ? 27.764 -21.355 -1.664 1.00 70.25 95 GLY A CA 1
ATOM 690 C C . GLY A 1 95 ? 26.611 -21.290 -0.646 1.00 70.25 95 GLY A C 1
ATOM 691 O O . GLY A 1 95 ? 25.651 -20.538 -0.813 1.00 70.25 95 GLY A O 1
ATOM 692 N N . TRP A 1 96 ? 26.733 -22.005 0.478 1.00 76.62 96 TRP A N 1
ATOM 693 C CA . TRP A 1 96 ? 25.760 -21.978 1.590 1.00 76.62 96 TRP A CA 1
ATOM 694 C C . TRP A 1 96 ? 25.441 -20.554 2.089 1.00 76.62 96 TRP A C 1
ATOM 696 O O . TRP A 1 96 ? 24.304 -20.263 2.458 1.00 76.62 96 TRP A O 1
ATOM 706 N N . ALA A 1 97 ? 26.420 -19.645 2.038 1.00 77.94 97 ALA A N 1
ATOM 707 C CA . ALA A 1 97 ? 26.255 -18.242 2.408 1.00 77.94 97 ALA A CA 1
ATOM 708 C C . ALA A 1 97 ? 25.237 -17.512 1.513 1.00 77.94 97 ALA A C 1
ATOM 710 O O . ALA A 1 97 ? 24.430 -16.729 2.010 1.00 77.94 97 ALA A O 1
ATOM 711 N N . SER A 1 98 ? 25.218 -17.812 0.211 1.00 74.88 98 SER A N 1
ATOM 712 C CA . SER A 1 98 ? 24.252 -17.244 -0.738 1.00 74.88 98 SER A CA 1
ATOM 713 C C . SER A 1 98 ? 22.837 -17.759 -0.495 1.00 74.88 98 SER A C 1
ATOM 715 O O . SER A 1 98 ? 21.888 -16.983 -0.544 1.00 74.88 98 SER A O 1
ATOM 717 N N . ALA A 1 99 ? 22.695 -19.039 -0.134 1.00 80.38 99 ALA A N 1
ATOM 718 C CA . ALA A 1 99 ? 21.411 -19.628 0.220 1.00 80.38 99 ALA A CA 1
ATOM 719 C C . ALA A 1 99 ? 20.844 -18.982 1.493 1.00 80.38 99 ALA A C 1
ATOM 721 O O . ALA A 1 99 ? 19.668 -18.620 1.534 1.00 80.38 99 ALA A O 1
ATOM 722 N N . ILE A 1 100 ? 21.685 -18.757 2.510 1.00 83.75 100 ILE A N 1
ATOM 723 C CA . ILE A 1 100 ? 21.284 -18.041 3.730 1.00 83.75 100 ILE A CA 1
ATOM 724 C C . ILE A 1 100 ? 20.920 -16.589 3.418 1.00 83.75 100 ILE A C 1
ATOM 726 O O . ILE A 1 100 ? 19.876 -16.118 3.875 1.00 83.75 100 ILE A O 1
ATOM 730 N N . ALA A 1 101 ? 21.730 -15.891 2.618 1.00 83.50 101 ALA A N 1
ATOM 731 C CA . ALA A 1 101 ? 21.420 -14.535 2.179 1.00 83.50 101 ALA A CA 1
ATOM 732 C C . ALA A 1 101 ? 20.086 -14.495 1.417 1.00 83.50 101 ALA A C 1
ATOM 734 O O . ALA A 1 101 ? 19.267 -13.617 1.668 1.00 83.50 101 ALA A O 1
ATOM 735 N N . LEU A 1 102 ? 19.802 -15.490 0.573 1.00 83.75 102 LEU A N 1
ATOM 736 C CA . LEU A 1 102 ? 18.563 -15.584 -0.195 1.00 83.75 102 LEU A CA 1
ATOM 737 C C . LEU A 1 102 ? 17.337 -15.792 0.685 1.00 83.75 102 LEU A C 1
ATOM 739 O O . LEU A 1 102 ? 16.336 -15.093 0.520 1.00 83.75 102 LEU A O 1
ATOM 743 N N . VAL A 1 103 ? 17.439 -16.667 1.682 1.00 86.06 103 VAL A N 1
ATOM 744 C CA . VAL A 1 103 ? 16.384 -16.854 2.683 1.00 86.06 103 VAL A CA 1
ATOM 745 C C . VAL A 1 103 ? 16.179 -15.585 3.522 1.00 86.06 103 VAL A C 1
ATOM 747 O O . VAL A 1 103 ? 15.035 -15.188 3.750 1.00 86.06 103 VAL A O 1
ATOM 750 N N . GLY A 1 104 ? 17.253 -14.915 3.951 1.00 86.38 104 GLY A N 1
ATOM 751 C CA . GLY A 1 104 ? 17.183 -13.681 4.744 1.00 86.38 104 GLY A CA 1
ATOM 752 C C . GLY A 1 104 ? 16.565 -12.507 3.977 1.00 86.38 104 GLY A C 1
ATOM 753 O O . GLY A 1 104 ? 15.670 -11.816 4.474 1.00 86.38 104 GLY A O 1
ATOM 754 N N . THR A 1 105 ? 16.981 -12.330 2.728 1.00 86.94 105 THR A N 1
ATOM 755 C CA . THR A 1 105 ? 16.446 -11.344 1.786 1.00 86.94 105 THR A CA 1
ATOM 756 C C . THR A 1 105 ? 14.967 -11.597 1.506 1.00 86.94 105 THR A C 1
ATOM 758 O O . THR A 1 105 ? 14.145 -10.684 1.615 1.00 86.94 105 THR A O 1
ATOM 761 N N . LEU A 1 106 ? 14.591 -12.846 1.215 1.00 86.88 106 LEU A N 1
ATOM 762 C CA . LEU A 1 106 ? 13.192 -13.205 1.010 1.00 86.88 106 LEU A CA 1
ATOM 763 C C . LEU A 1 106 ? 12.367 -12.966 2.282 1.00 86.88 106 LEU A C 1
ATOM 765 O O . LEU A 1 106 ? 11.260 -12.435 2.218 1.00 86.88 106 LEU A O 1
ATOM 769 N N . GLY A 1 107 ? 12.924 -13.292 3.450 1.00 86.50 107 GLY A N 1
ATOM 770 C CA . GLY A 1 107 ? 12.328 -12.998 4.751 1.00 86.50 107 GLY A CA 1
ATOM 771 C C . GLY A 1 107 ? 12.056 -11.506 4.952 1.00 86.50 107 GLY A C 1
ATOM 772 O O . GLY A 1 107 ? 10.963 -11.146 5.392 1.00 86.50 107 GLY A O 1
ATOM 773 N N . THR A 1 108 ? 13.004 -10.651 4.566 1.00 87.50 108 THR A N 1
ATOM 774 C CA . THR A 1 108 ? 12.872 -9.185 4.604 1.00 87.50 108 THR A CA 1
ATOM 775 C C . THR A 1 108 ? 11.742 -8.706 3.693 1.00 87.50 108 THR A C 1
ATOM 777 O O . THR A 1 108 ? 10.865 -7.963 4.140 1.00 87.50 108 THR A O 1
ATOM 780 N N . ALA A 1 109 ? 11.702 -9.190 2.447 1.00 85.31 109 ALA A N 1
ATOM 781 C CA . ALA A 1 109 ? 10.671 -8.810 1.484 1.00 85.31 109 ALA A CA 1
ATOM 782 C C . ALA A 1 109 ? 9.261 -9.246 1.926 1.00 85.31 109 ALA A C 1
ATOM 784 O O . ALA A 1 109 ? 8.314 -8.459 1.931 1.00 85.31 109 ALA A O 1
ATOM 785 N N . LEU A 1 110 ? 9.123 -10.489 2.395 1.00 85.81 110 LEU A N 1
ATOM 786 C CA . LEU A 1 110 ? 7.864 -11.001 2.945 1.00 85.81 110 LEU A CA 1
ATOM 787 C C . LEU A 1 110 ? 7.462 -10.284 4.245 1.00 85.81 110 LEU A C 1
ATOM 789 O O . LEU A 1 110 ? 6.274 -10.132 4.533 1.00 85.81 110 LEU A O 1
ATOM 793 N N . GLY A 1 111 ? 8.440 -9.841 5.038 1.00 85.88 111 GLY A N 1
ATOM 794 C CA . GLY A 1 111 ? 8.220 -9.075 6.261 1.00 85.88 111 GLY A CA 1
ATOM 795 C C . GLY A 1 111 ? 7.492 -7.758 5.998 1.00 85.88 111 GLY A C 1
ATOM 796 O O . GLY A 1 111 ? 6.578 -7.404 6.746 1.00 85.88 111 GLY A O 1
ATOM 797 N N . TRP A 1 112 ? 7.818 -7.072 4.899 1.00 89.38 112 TRP A N 1
ATOM 798 C CA . TRP A 1 112 ? 7.106 -5.858 4.506 1.00 89.38 112 TRP A CA 1
ATOM 799 C C . TRP A 1 112 ? 5.626 -6.118 4.208 1.00 89.38 112 TRP A C 1
ATOM 801 O O . TRP A 1 112 ? 4.771 -5.390 4.712 1.00 89.38 112 TRP A O 1
ATOM 811 N N . LEU A 1 113 ? 5.289 -7.194 3.483 1.00 87.31 113 LEU A N 1
ATOM 812 C CA . LEU A 1 113 ? 3.886 -7.544 3.216 1.00 87.31 113 LEU A CA 1
ATOM 813 C C . LEU A 1 113 ? 3.099 -7.787 4.508 1.00 87.31 113 LEU A C 1
ATOM 815 O O . LEU A 1 113 ? 1.941 -7.376 4.617 1.00 87.31 113 LEU A O 1
ATOM 819 N N . ALA A 1 114 ? 3.718 -8.429 5.500 1.00 85.06 114 ALA A N 1
ATOM 820 C CA . ALA A 1 114 ? 3.101 -8.633 6.806 1.00 85.06 114 ALA A CA 1
ATOM 821 C C . ALA A 1 114 ? 2.852 -7.301 7.539 1.00 85.06 114 ALA A C 1
ATOM 823 O O . ALA A 1 114 ? 1.784 -7.118 8.133 1.00 85.06 114 ALA A O 1
ATOM 824 N N . GLN A 1 115 ? 3.787 -6.351 7.454 1.00 88.06 115 GLN A N 1
ATOM 825 C CA . GLN A 1 115 ? 3.613 -5.010 8.019 1.00 88.06 115 GLN A CA 1
ATOM 826 C C . GLN A 1 115 ? 2.536 -4.213 7.285 1.00 88.06 115 GLN A C 1
ATOM 828 O O . GLN A 1 115 ? 1.657 -3.649 7.931 1.00 88.06 115 GLN A O 1
ATOM 833 N N . ALA A 1 116 ? 2.523 -4.238 5.953 1.00 89.94 116 ALA A N 1
ATOM 834 C CA . ALA A 1 116 ? 1.501 -3.578 5.149 1.00 89.94 116 ALA A CA 1
ATOM 835 C C . ALA A 1 116 ? 0.100 -4.154 5.418 1.00 89.94 116 ALA A C 1
ATOM 837 O O . ALA A 1 116 ? -0.854 -3.403 5.627 1.00 89.94 116 ALA A O 1
ATOM 838 N N . ARG A 1 117 ? -0.028 -5.485 5.524 1.00 89.12 117 ARG A N 1
ATOM 839 C CA . ARG A 1 117 ? -1.266 -6.153 5.957 1.00 89.12 117 ARG A CA 1
ATOM 840 C C . ARG A 1 117 ? -1.710 -5.682 7.334 1.00 89.12 117 ARG A C 1
ATOM 842 O O . ARG A 1 117 ? -2.898 -5.432 7.528 1.00 89.12 117 ARG A O 1
ATOM 849 N N . THR A 1 118 ? -0.778 -5.610 8.278 1.00 88.38 118 THR A N 1
ATOM 850 C CA . THR A 1 118 ? -1.048 -5.157 9.645 1.00 88.38 118 THR A CA 1
ATOM 851 C C . THR A 1 118 ? -1.530 -3.713 9.639 1.00 88.38 118 THR A C 1
ATOM 853 O O . THR A 1 118 ? -2.581 -3.435 10.202 1.00 88.38 118 THR A O 1
ATOM 856 N N . GLY A 1 119 ? -0.842 -2.823 8.920 1.00 90.81 119 GLY A N 1
ATOM 857 C CA . GLY A 1 119 ? -1.235 -1.426 8.759 1.00 90.81 119 GLY A CA 1
ATOM 858 C C . GLY A 1 119 ? -2.653 -1.289 8.211 1.00 90.81 119 GLY A C 1
ATOM 859 O O . GLY A 1 119 ? -3.489 -0.644 8.838 1.00 90.81 119 GLY A O 1
ATOM 860 N N . ILE A 1 120 ? -2.966 -1.968 7.101 1.00 91.50 120 ILE A N 1
ATOM 861 C CA . ILE A 1 120 ? -4.312 -1.932 6.515 1.00 91.50 120 ILE A CA 1
ATOM 862 C C . ILE A 1 120 ? -5.345 -2.500 7.499 1.00 91.50 120 ILE A C 1
ATOM 864 O O . ILE A 1 120 ? -6.361 -1.862 7.750 1.00 91.50 120 ILE A O 1
ATOM 868 N N . ARG A 1 121 ? -5.102 -3.667 8.109 1.00 89.31 121 ARG A N 1
ATOM 869 C CA . ARG A 1 121 ? -6.041 -4.266 9.074 1.00 89.31 121 ARG A CA 1
ATOM 870 C C . ARG A 1 121 ? -6.301 -3.378 10.293 1.00 89.31 121 ARG A C 1
ATOM 872 O O . ARG A 1 121 ? -7.444 -3.332 10.745 1.00 89.31 121 ARG A O 1
ATOM 879 N N . THR A 1 122 ? -5.297 -2.640 10.766 1.00 90.75 122 THR A N 1
ATOM 880 C CA . THR A 1 122 ? -5.447 -1.643 11.836 1.00 90.75 122 THR A CA 1
ATOM 881 C C . THR A 1 122 ? -6.383 -0.508 11.424 1.00 90.75 122 THR A C 1
ATOM 883 O O . THR A 1 122 ? -7.219 -0.101 12.223 1.00 90.75 122 THR A O 1
ATOM 886 N N . ILE A 1 123 ? -6.321 -0.041 10.171 1.00 92.81 123 ILE A N 1
ATOM 887 C CA . ILE A 1 123 ? -7.291 0.935 9.643 1.00 92.81 123 ILE A CA 1
ATOM 888 C C . ILE A 1 123 ? -8.710 0.356 9.637 1.00 92.81 123 ILE A C 1
ATOM 890 O O . ILE A 1 123 ? -9.666 1.056 9.940 1.00 92.81 123 ILE A O 1
ATOM 894 N N . PHE A 1 124 ? -8.875 -0.925 9.319 1.00 88.44 124 PHE A N 1
ATOM 895 C CA . PHE A 1 124 ? -10.198 -1.553 9.297 1.00 88.44 124 PHE A CA 1
ATOM 896 C C . PHE A 1 124 ? -10.709 -2.004 10.675 1.00 88.44 124 PHE A C 1
ATOM 898 O O . PHE A 1 124 ? -11.798 -2.579 10.739 1.00 88.44 124 PHE A O 1
ATOM 905 N N . ASP A 1 125 ? -9.962 -1.765 11.758 1.00 85.38 125 ASP A N 1
ATOM 906 C CA . ASP A 1 125 ? -10.256 -2.275 13.102 1.00 85.38 125 ASP A CA 1
ATOM 907 C C . ASP A 1 125 ? -10.429 -3.796 13.142 1.00 85.38 125 ASP A C 1
ATOM 909 O O . ASP A 1 125 ? -11.270 -4.334 13.863 1.00 85.38 125 ASP A O 1
ATOM 913 N N . VAL A 1 126 ? -9.654 -4.524 12.337 1.00 81.44 126 VAL A N 1
ATOM 914 C CA . VAL A 1 126 ? -9.707 -5.988 12.270 1.00 81.44 126 VAL A CA 1
ATOM 915 C C . VAL A 1 126 ? -8.460 -6.581 12.925 1.00 81.44 126 VAL A C 1
ATOM 917 O O . VAL A 1 126 ? -7.352 -6.142 12.617 1.00 81.44 126 VAL A O 1
ATOM 920 N N . PRO A 1 127 ? -8.598 -7.612 13.783 1.00 73.81 127 PRO A N 1
ATOM 921 C CA . PRO A 1 127 ? -7.463 -8.333 14.324 1.00 73.81 127 PRO A CA 1
ATOM 922 C C . PRO A 1 127 ? -6.544 -8.843 13.215 1.00 73.81 127 PRO A C 1
ATOM 924 O O . PRO A 1 127 ? -6.982 -9.345 12.177 1.00 73.81 127 PRO A O 1
ATOM 927 N N . VAL A 1 128 ? -5.242 -8.754 13.472 1.00 65.62 128 VAL A N 1
ATOM 928 C CA . VAL A 1 128 ? -4.196 -9.278 12.583 1.00 65.62 128 VAL A CA 1
ATOM 929 C C . VAL A 1 128 ? -4.188 -10.813 12.575 1.00 65.62 128 VAL A C 1
ATOM 931 O O . VAL A 1 128 ? -3.704 -11.430 11.626 1.00 65.62 128 VAL A O 1
ATOM 934 N N . ALA A 1 129 ? -4.774 -11.436 13.604 1.00 56.78 129 ALA A N 1
ATOM 935 C CA . ALA A 1 129 ? -4.802 -12.877 13.794 1.00 56.78 129 ALA A CA 1
ATOM 936 C C . ALA A 1 129 ? -5.568 -13.580 12.665 1.00 56.78 129 ALA A C 1
ATOM 938 O O . ALA A 1 129 ? -6.796 -13.612 12.623 1.00 56.78 129 ALA A O 1
ATOM 939 N N . THR A 1 130 ? -4.815 -14.184 11.752 1.00 57.28 130 THR A N 1
ATOM 940 C CA . THR A 1 130 ? -5.341 -15.188 10.831 1.00 57.28 130 THR A CA 1
ATOM 941 C C . THR A 1 130 ? -5.029 -16.540 11.467 1.00 57.28 130 THR A C 1
ATOM 943 O O . THR A 1 130 ? -3.857 -16.843 11.672 1.00 57.28 130 THR A O 1
ATOM 946 N N . LYS A 1 131 ? -6.045 -17.349 11.805 1.00 57.06 131 LYS A N 1
ATOM 947 C CA . LYS A 1 131 ? -5.905 -18.723 12.349 1.00 57.06 131 LYS A CA 1
ATOM 948 C C . LYS A 1 131 ? -5.339 -19.706 11.300 1.00 57.06 131 LYS A C 1
ATOM 950 O O . LYS A 1 131 ? -5.870 -20.793 11.102 1.00 57.06 131 LYS A O 1
ATOM 955 N N . ARG A 1 132 ? -4.330 -19.303 10.528 1.00 60.62 132 ARG A N 1
ATOM 956 C CA . ARG A 1 132 ? -3.813 -20.051 9.381 1.00 60.62 132 ARG A CA 1
ATOM 957 C C . ARG A 1 132 ? -2.403 -20.544 9.662 1.00 60.62 132 ARG A C 1
ATOM 959 O O . ARG A 1 132 ? -1.600 -19.828 10.248 1.00 60.62 132 ARG A O 1
ATOM 966 N N . ASN A 1 133 ? -2.117 -21.767 9.217 1.00 70.69 133 ASN A N 1
ATOM 967 C CA . ASN A 1 133 ? -0.816 -22.407 9.381 1.00 70.69 133 ASN A CA 1
ATOM 968 C C . ASN A 1 133 ? 0.319 -21.520 8.821 1.00 70.69 133 ASN A C 1
ATOM 970 O O . ASN A 1 133 ? 0.189 -20.968 7.722 1.00 70.69 133 ASN A O 1
ATOM 974 N N . PHE A 1 134 ? 1.424 -21.403 9.565 1.00 74.00 134 PHE A N 1
ATOM 975 C CA . PHE A 1 134 ? 2.539 -20.489 9.286 1.00 74.00 134 PHE A CA 1
ATOM 976 C C . PHE A 1 134 ? 3.106 -20.667 7.870 1.00 74.00 134 PHE A C 1
ATOM 978 O O . PHE A 1 134 ? 3.274 -19.693 7.135 1.00 74.00 134 PHE A O 1
ATOM 985 N N . VAL A 1 135 ? 3.313 -21.919 7.452 1.00 76.31 135 VAL A N 1
ATOM 986 C CA . VAL A 1 135 ? 3.853 -22.263 6.124 1.00 76.31 135 VAL A CA 1
ATOM 987 C C . VAL A 1 135 ? 2.911 -21.813 5.010 1.00 76.31 135 VAL A C 1
ATOM 989 O O . VAL A 1 135 ? 3.329 -21.171 4.047 1.00 76.31 135 VAL A O 1
ATOM 992 N N . VAL A 1 136 ? 1.613 -22.082 5.166 1.00 76.00 136 VAL A N 1
ATOM 993 C CA . VAL A 1 136 ? 0.607 -21.701 4.171 1.00 76.00 136 VAL A CA 1
ATOM 994 C C . VAL A 1 136 ? 0.570 -20.181 4.051 1.00 76.00 136 VAL A C 1
ATOM 996 O O . VAL A 1 136 ? 0.496 -19.662 2.941 1.00 76.00 136 VAL A O 1
ATOM 999 N N . GLN A 1 137 ? 0.632 -19.440 5.164 1.00 74.94 137 GLN A N 1
ATOM 1000 C CA . GLN A 1 137 ? 0.669 -17.974 5.142 1.00 74.94 137 GLN A CA 1
ATOM 1001 C C . GLN A 1 137 ? 1.872 -17.441 4.353 1.00 74.94 137 GLN A C 1
ATOM 1003 O O . GLN A 1 137 ? 1.688 -16.584 3.492 1.00 74.94 137 GLN A O 1
ATOM 1008 N N . LYS A 1 138 ? 3.066 -18.003 4.569 1.00 80.19 138 LYS A N 1
ATOM 1009 C CA . LYS A 1 138 ? 4.278 -17.613 3.835 1.00 80.19 138 LYS A CA 1
ATOM 1010 C C . LYS A 1 138 ? 4.185 -17.884 2.332 1.00 80.19 138 LYS A C 1
ATOM 1012 O O . LYS A 1 138 ? 4.598 -17.031 1.557 1.00 80.19 138 LYS A O 1
ATOM 1017 N N . LEU A 1 139 ? 3.589 -19.001 1.913 1.00 81.69 139 LEU A N 1
ATOM 1018 C CA . LEU A 1 139 ? 3.393 -19.305 0.487 1.00 81.69 139 LEU A CA 1
ATOM 1019 C C . LEU A 1 139 ? 2.473 -18.301 -0.219 1.00 81.69 139 LEU A C 1
ATOM 1021 O O . LEU A 1 139 ? 2.724 -17.918 -1.356 1.00 81.69 139 LEU A O 1
ATOM 1025 N N . VAL A 1 140 ? 1.420 -17.831 0.449 1.00 80.06 140 VAL A N 1
ATOM 1026 C CA . VAL A 1 140 ? 0.561 -16.787 -0.134 1.00 80.06 140 VAL A CA 1
ATOM 1027 C C . VAL A 1 140 ? 1.226 -15.423 -0.103 1.00 80.06 140 VAL A C 1
ATOM 1029 O O . VAL A 1 140 ? 1.064 -14.667 -1.054 1.00 80.06 140 VAL A O 1
ATOM 1032 N N . ASP A 1 141 ? 1.998 -15.115 0.939 1.00 83.31 141 ASP A N 1
ATOM 1033 C CA . ASP A 1 141 ? 2.800 -13.892 0.971 1.00 83.31 141 ASP A CA 1
ATOM 1034 C C . ASP A 1 141 ? 3.818 -13.888 -0.188 1.00 83.31 141 ASP A C 1
ATOM 1036 O O . ASP A 1 141 ? 4.004 -12.857 -0.828 1.00 83.31 141 ASP A O 1
ATOM 1040 N N . LEU A 1 142 ? 4.390 -15.048 -0.536 1.00 84.62 142 LEU A N 1
ATOM 1041 C CA . LEU A 1 142 ? 5.243 -15.215 -1.716 1.00 84.62 142 LEU A CA 1
ATOM 1042 C C . LEU A 1 142 ? 4.473 -14.990 -3.023 1.00 84.62 142 LEU A C 1
ATOM 1044 O O . LEU A 1 142 ? 4.945 -14.263 -3.894 1.00 84.62 142 LEU A O 1
ATOM 1048 N N . GLY A 1 143 ? 3.269 -15.555 -3.145 1.00 85.00 143 GLY A N 1
ATOM 1049 C CA . GLY A 1 143 ? 2.395 -15.310 -4.294 1.00 85.00 143 GLY A CA 1
ATOM 1050 C C . GLY A 1 143 ? 2.048 -13.827 -4.466 1.00 85.00 143 GLY A C 1
ATOM 1051 O O . GLY A 1 143 ? 2.063 -13.315 -5.583 1.00 85.00 143 GLY A O 1
ATOM 1052 N N . PHE A 1 144 ? 1.802 -13.107 -3.366 1.00 82.62 144 PHE A N 1
ATOM 1053 C CA . PHE A 1 144 ? 1.584 -11.659 -3.403 1.00 82.62 144 PHE A CA 1
ATOM 1054 C C . PHE A 1 144 ? 2.823 -10.879 -3.799 1.00 82.62 144 PHE A C 1
ATOM 1056 O O . PHE A 1 144 ? 2.708 -9.939 -4.581 1.00 82.62 144 PHE A O 1
ATOM 1063 N N . LEU A 1 145 ? 3.984 -11.254 -3.267 1.00 83.50 145 LEU A N 1
ATOM 1064 C CA . LEU A 1 145 ? 5.247 -10.624 -3.623 1.00 83.50 145 LEU A CA 1
ATOM 1065 C C . LEU A 1 145 ? 5.500 -10.758 -5.132 1.00 83.50 145 LEU A C 1
ATOM 1067 O O . LEU A 1 145 ? 5.819 -9.768 -5.784 1.00 83.50 145 LEU A O 1
ATOM 1071 N N . LEU A 1 146 ? 5.273 -11.950 -5.695 1.00 85.62 146 LEU A N 1
ATOM 1072 C CA . LEU A 1 146 ? 5.411 -12.202 -7.128 1.00 85.62 146 LEU A CA 1
ATOM 1073 C C . LEU A 1 146 ? 4.389 -11.408 -7.954 1.00 85.62 146 LEU A C 1
ATOM 1075 O O . LEU A 1 146 ? 4.761 -10.755 -8.924 1.00 85.62 146 LEU A O 1
ATOM 1079 N N . ALA A 1 147 ? 3.115 -11.407 -7.556 1.00 86.69 147 ALA A N 1
ATOM 1080 C CA . ALA A 1 147 ? 2.078 -10.635 -8.241 1.00 86.69 147 ALA A CA 1
ATOM 1081 C C . ALA A 1 147 ? 2.370 -9.125 -8.215 1.00 86.69 147 ALA A C 1
ATOM 1083 O O . ALA A 1 147 ? 2.162 -8.438 -9.212 1.00 86.69 147 ALA A O 1
ATOM 1084 N N . PHE A 1 148 ? 2.884 -8.613 -7.094 1.00 84.69 148 PHE A N 1
ATOM 1085 C CA . PHE A 1 148 ? 3.299 -7.220 -6.963 1.00 84.69 148 PHE A CA 1
ATOM 1086 C C . PHE A 1 148 ? 4.509 -6.907 -7.850 1.00 84.69 148 PHE A C 1
ATOM 1088 O O . PHE A 1 148 ? 4.494 -5.899 -8.549 1.00 84.69 148 PHE A O 1
ATOM 1095 N N . ALA A 1 149 ? 5.511 -7.790 -7.897 1.00 83.56 149 ALA A N 1
ATOM 1096 C CA . ALA A 1 149 ? 6.661 -7.642 -8.787 1.00 83.56 149 ALA A CA 1
ATOM 1097 C C . ALA A 1 149 ? 6.244 -7.621 -10.269 1.00 83.56 149 ALA A C 1
ATOM 1099 O O . ALA A 1 149 ? 6.679 -6.748 -11.016 1.00 83.56 149 ALA A O 1
ATOM 1100 N N . ILE A 1 150 ? 5.340 -8.518 -10.680 1.00 87.88 150 ILE A N 1
ATOM 1101 C CA . ILE A 1 150 ? 4.780 -8.539 -12.040 1.00 87.88 150 ILE A CA 1
ATOM 1102 C C . ILE A 1 150 ? 3.997 -7.253 -12.320 1.00 87.88 150 ILE A C 1
ATOM 1104 O O . ILE A 1 150 ? 4.168 -6.650 -13.375 1.00 87.88 150 ILE A O 1
ATOM 1108 N N . ALA A 1 151 ? 3.169 -6.791 -11.379 1.00 86.88 151 ALA A N 1
ATOM 1109 C CA . ALA A 1 151 ? 2.424 -5.547 -11.541 1.00 86.88 151 ALA A CA 1
ATOM 1110 C C . ALA A 1 151 ? 3.356 -4.333 -11.697 1.00 86.88 151 ALA A C 1
ATOM 1112 O O . ALA A 1 151 ? 3.101 -3.472 -12.536 1.00 86.88 151 ALA A O 1
ATOM 1113 N N . LEU A 1 152 ? 4.455 -4.276 -10.941 1.00 83.31 152 LEU A N 1
ATOM 1114 C CA . LEU A 1 152 ? 5.477 -3.241 -11.100 1.00 83.31 152 LEU A CA 1
ATOM 1115 C C . LEU A 1 152 ? 6.170 -3.328 -12.463 1.00 83.31 152 LEU A C 1
ATOM 1117 O O . LEU A 1 152 ? 6.337 -2.298 -13.112 1.00 83.31 152 LEU A O 1
ATOM 1121 N N . ALA A 1 153 ? 6.522 -4.532 -12.921 1.00 85.19 153 ALA A N 1
ATOM 1122 C CA . ALA A 1 153 ? 7.128 -4.738 -14.235 1.00 85.19 153 ALA A CA 1
ATOM 1123 C C . ALA A 1 153 ? 6.188 -4.298 -15.367 1.00 85.19 153 ALA A C 1
ATOM 1125 O O . ALA A 1 153 ? 6.615 -3.581 -16.268 1.00 85.19 153 ALA A O 1
ATOM 1126 N N . ILE A 1 154 ? 4.897 -4.641 -15.285 1.00 88.00 154 ILE A N 1
ATOM 1127 C CA . ILE A 1 154 ? 3.878 -4.178 -16.236 1.00 88.00 154 ILE A CA 1
ATOM 1128 C C . ILE A 1 154 ? 3.727 -2.658 -16.157 1.00 88.00 154 ILE A C 1
ATOM 1130 O O . ILE A 1 154 ? 3.675 -2.013 -17.194 1.00 88.00 154 ILE A O 1
ATOM 1134 N N . SER A 1 155 ? 3.697 -2.064 -14.960 1.00 82.88 155 SER A N 1
ATOM 1135 C CA . SER A 1 155 ? 3.609 -0.605 -14.796 1.00 82.88 155 SER A CA 1
ATOM 1136 C C . SER A 1 155 ? 4.792 0.114 -15.447 1.00 82.88 155 SER A C 1
ATOM 1138 O O . SER A 1 155 ? 4.601 1.091 -16.172 1.00 82.88 155 SER A O 1
ATOM 1140 N N . ALA A 1 156 ? 6.010 -0.389 -15.232 1.00 80.69 156 ALA A N 1
ATOM 1141 C CA . ALA A 1 156 ? 7.225 0.146 -15.835 1.00 80.69 156 ALA A CA 1
ATOM 1142 C C . ALA A 1 156 ? 7.207 -0.021 -17.359 1.00 80.69 156 ALA A C 1
ATOM 1144 O O . ALA A 1 156 ? 7.419 0.951 -18.080 1.00 80.69 156 ALA A O 1
ATOM 1145 N N . ALA A 1 157 ? 6.871 -1.218 -17.849 1.00 81.19 157 ALA A N 1
ATOM 1146 C CA . ALA A 1 157 ? 6.735 -1.492 -19.273 1.00 81.19 157 ALA A CA 1
ATOM 1147 C C . ALA A 1 157 ? 5.697 -0.565 -19.911 1.00 81.19 157 ALA A C 1
ATOM 1149 O O . ALA A 1 157 ? 5.986 0.061 -20.916 1.00 81.19 157 ALA A O 1
ATOM 1150 N N . LEU A 1 158 ? 4.527 -0.391 -19.297 1.00 78.62 158 LEU A N 1
ATOM 1151 C CA . LEU A 1 158 ? 3.474 0.499 -19.783 1.00 78.62 158 LEU A CA 1
ATOM 1152 C C . LEU A 1 158 ? 3.928 1.961 -19.805 1.00 78.62 158 LEU A C 1
ATOM 1154 O O . LEU A 1 158 ? 3.589 2.694 -20.726 1.00 78.62 158 LEU A O 1
ATOM 1158 N N . THR A 1 159 ? 4.740 2.379 -18.833 1.00 75.50 159 THR A N 1
ATOM 1159 C CA . THR A 1 159 ? 5.322 3.729 -18.790 1.00 75.50 159 THR A CA 1
ATOM 1160 C C . THR A 1 159 ? 6.324 3.953 -19.928 1.00 75.50 159 THR A C 1
ATOM 1162 O O . THR A 1 159 ? 6.329 5.026 -20.518 1.00 75.50 159 THR A O 1
ATOM 1165 N N . VAL A 1 160 ? 7.138 2.950 -20.270 1.00 73.31 160 VAL A N 1
ATOM 1166 C CA . VAL A 1 160 ? 8.120 3.037 -21.369 1.00 73.31 160 VAL A CA 1
ATOM 1167 C C . VAL A 1 160 ? 7.448 2.879 -22.733 1.00 73.31 160 VAL A C 1
ATOM 1169 O O . VAL A 1 160 ? 7.679 3.667 -23.639 1.00 73.31 160 VAL A O 1
ATOM 1172 N N . LEU A 1 161 ? 6.585 1.876 -22.879 1.00 69.44 161 LEU A N 1
ATOM 1173 C CA . LEU A 1 161 ? 5.917 1.524 -24.130 1.00 69.44 161 LEU A CA 1
ATOM 1174 C C . LEU A 1 161 ? 4.875 2.564 -24.531 1.00 69.44 161 LEU A C 1
ATOM 1176 O O . LEU A 1 161 ? 4.603 2.713 -25.714 1.00 69.44 161 LEU A O 1
ATOM 1180 N N . SER A 1 162 ? 4.295 3.303 -23.584 1.00 64.56 162 SER A N 1
ATOM 1181 C CA . SER A 1 162 ? 3.258 4.293 -23.894 1.00 64.56 162 SER A CA 1
ATOM 1182 C C . SER A 1 162 ? 3.737 5.469 -24.750 1.00 64.56 162 SER A C 1
ATOM 1184 O O . SER A 1 162 ? 2.896 6.113 -25.372 1.00 64.56 162 SER A O 1
ATOM 1186 N N . SER A 1 163 ? 5.045 5.732 -24.847 1.00 61.97 163 SER A N 1
ATOM 1187 C CA . SER A 1 163 ? 5.580 6.726 -25.788 1.00 61.97 163 SER A CA 1
ATOM 1188 C C . SER A 1 163 ? 5.763 6.179 -27.210 1.00 61.97 163 SER A C 1
ATOM 1190 O O . SER A 1 163 ? 5.646 6.951 -28.153 1.00 61.97 163 SER A O 1
ATOM 1192 N N . THR A 1 164 ? 6.011 4.873 -27.379 1.00 63.56 164 THR A N 1
ATOM 1193 C CA . THR A 1 164 ? 6.350 4.243 -28.677 1.00 63.56 164 THR A CA 1
ATOM 1194 C C . THR A 1 164 ? 5.195 3.450 -29.306 1.00 63.56 164 THR A C 1
ATOM 1196 O O . THR A 1 164 ? 5.070 3.366 -30.526 1.00 63.56 164 THR A O 1
ATOM 1199 N N . PHE A 1 165 ? 4.324 2.844 -28.496 1.00 62.25 165 PHE A N 1
ATOM 1200 C CA . PHE A 1 165 ? 3.165 2.090 -28.990 1.00 62.25 165 PHE A CA 1
ATOM 1201 C C . PHE A 1 165 ? 2.057 3.010 -29.502 1.00 62.25 165 PHE A C 1
ATOM 1203 O O . PHE A 1 165 ? 1.380 2.673 -30.471 1.00 62.25 165 PHE A O 1
ATOM 1210 N N . LEU A 1 166 ? 1.846 4.156 -28.849 1.00 61.88 166 LEU A N 1
ATOM 1211 C CA . LEU A 1 166 ? 0.778 5.072 -29.246 1.00 61.88 166 LEU A CA 1
ATOM 1212 C C . LEU A 1 166 ? 1.114 5.861 -30.515 1.00 61.88 166 LEU A C 1
ATOM 1214 O O . LEU A 1 166 ? 0.197 6.107 -31.292 1.00 61.88 166 LEU A O 1
ATOM 1218 N N . SER A 1 167 ? 2.388 6.195 -30.744 1.00 63.34 167 SER A N 1
ATOM 1219 C CA . SER A 1 167 ? 2.865 6.751 -32.019 1.00 63.34 167 SER A CA 1
ATOM 1220 C C . SER A 1 167 ? 2.589 5.781 -33.170 1.00 63.34 167 SER A C 1
ATOM 1222 O O . SER A 1 167 ? 1.841 6.091 -34.094 1.00 63.34 167 SER A O 1
ATOM 1224 N N . SER A 1 168 ? 3.030 4.528 -33.015 1.00 63.34 168 SER A N 1
ATOM 1225 C CA . SER A 1 168 ? 2.829 3.468 -34.015 1.00 63.34 168 SER A CA 1
ATOM 1226 C C . SER A 1 168 ? 1.345 3.226 -34.352 1.00 63.34 168 SER A C 1
ATOM 1228 O O . SER A 1 168 ? 0.978 3.077 -35.517 1.00 63.34 168 SER A O 1
ATOM 1230 N N . LEU A 1 169 ? 0.451 3.205 -33.352 1.00 64.69 169 LEU A N 1
ATOM 1231 C CA . LEU A 1 169 ? -0.990 3.021 -33.588 1.00 64.69 169 LEU A CA 1
ATOM 1232 C C . LEU A 1 169 ? -1.630 4.195 -34.343 1.00 64.69 169 LEU A C 1
ATOM 1234 O O . LEU A 1 169 ? -2.553 3.974 -35.125 1.00 64.69 169 LEU A O 1
ATOM 1238 N N . LEU A 1 170 ? -1.163 5.426 -34.131 1.00 62.66 170 LEU A N 1
ATOM 1239 C CA . LEU A 1 170 ? -1.689 6.613 -34.813 1.00 62.66 170 LEU A CA 1
ATOM 1240 C C . LEU A 1 170 ? -1.192 6.732 -36.248 1.00 62.66 170 LEU A C 1
ATOM 1242 O O . LEU A 1 170 ? -1.987 7.073 -37.125 1.00 62.66 170 LEU A O 1
ATOM 1246 N N . GLU A 1 171 ? 0.058 6.343 -36.492 1.00 65.94 171 GLU A N 1
ATOM 1247 C CA . GLU A 1 171 ? 0.606 6.180 -37.838 1.00 65.94 171 GLU A CA 1
ATOM 1248 C C . GLU A 1 171 ? -0.215 5.149 -38.635 1.00 65.94 171 GLU A C 1
ATOM 1250 O O . GLU A 1 171 ? -0.583 5.386 -39.785 1.00 65.94 171 GLU A O 1
ATOM 1255 N N . THR A 1 172 ? -0.637 4.056 -37.984 1.00 67.19 172 THR A N 1
ATOM 1256 C CA . THR A 1 172 ? -1.484 3.017 -38.603 1.00 67.19 172 THR A CA 1
ATOM 1257 C C . THR A 1 172 ? -2.910 3.504 -38.914 1.00 67.19 172 THR A C 1
ATOM 1259 O O . THR A 1 172 ? -3.544 3.026 -39.853 1.00 67.19 172 THR A O 1
ATOM 1262 N N . VAL A 1 173 ? -3.435 4.455 -38.133 1.00 70.62 173 VAL A N 1
ATOM 1263 C CA . VAL A 1 173 ? -4.770 5.063 -38.326 1.00 70.62 173 VAL A CA 1
ATOM 1264 C C . VAL A 1 173 ? -4.707 6.290 -39.259 1.00 70.62 173 VAL A C 1
ATOM 1266 O O . VAL A 1 173 ? -5.742 6.855 -39.610 1.00 70.62 173 VAL A O 1
ATOM 1269 N N . GLY A 1 174 ? -3.513 6.674 -39.724 1.00 63.25 174 GLY A N 1
ATOM 1270 C CA . GLY A 1 174 ? -3.307 7.777 -40.667 1.00 63.25 174 GLY A CA 1
ATOM 1271 C C . GLY A 1 174 ? -3.474 9.166 -40.046 1.00 63.25 174 GLY A C 1
ATOM 1272 O O . GLY A 1 174 ? -3.768 10.125 -40.758 1.00 63.25 174 GLY A O 1
ATOM 1273 N N . ILE A 1 175 ? -3.332 9.282 -38.722 1.00 64.81 175 ILE A N 1
ATOM 1274 C CA . ILE A 1 175 ? -3.375 10.567 -38.020 1.00 64.81 175 ILE A CA 1
ATOM 1275 C C . ILE A 1 175 ? -1.951 11.106 -37.943 1.00 64.81 175 ILE A C 1
ATOM 1277 O O . ILE A 1 175 ? -1.088 10.510 -37.308 1.00 64.81 175 ILE A O 1
ATOM 1281 N N . ASP A 1 176 ? -1.734 12.253 -38.577 1.00 62.19 176 ASP A N 1
ATOM 1282 C CA . ASP A 1 176 ? -0.441 12.926 -38.623 1.00 62.19 176 ASP A CA 1
ATOM 1283 C C . ASP A 1 176 ? 0.033 13.292 -37.197 1.00 62.19 176 ASP A C 1
ATOM 1285 O O . ASP A 1 176 ? -0.628 14.060 -36.476 1.00 62.19 176 ASP A O 1
ATOM 1289 N N . GLU A 1 177 ? 1.172 12.726 -36.777 1.00 56.91 177 GLU A N 1
ATOM 1290 C CA . GLU A 1 177 ? 1.776 12.934 -35.446 1.00 56.91 177 GLU A CA 1
ATOM 1291 C C . GLU A 1 177 ? 2.135 14.402 -35.184 1.00 56.91 177 GLU A C 1
ATOM 1293 O O . GLU A 1 177 ? 2.264 14.836 -34.038 1.00 56.91 177 GLU A O 1
ATOM 1298 N N . SER A 1 178 ? 2.257 15.182 -36.259 1.00 57.22 178 SER A N 1
ATOM 1299 C CA . SER A 1 178 ? 2.557 16.610 -36.238 1.00 57.22 178 SER A CA 1
ATOM 1300 C C . SER A 1 178 ? 1.390 17.478 -35.744 1.00 57.22 178 SER A C 1
ATOM 1302 O O . SER A 1 178 ? 1.591 18.646 -35.394 1.00 57.22 178 SER A O 1
ATOM 1304 N N . SER A 1 179 ? 0.167 16.936 -35.660 1.00 68.50 179 SER A N 1
ATOM 1305 C CA . SER A 1 179 ? -0.973 17.688 -35.138 1.00 68.50 179 SER A CA 1
ATOM 1306 C C . SER A 1 179 ? -0.930 17.763 -33.605 1.00 68.50 179 SER A C 1
ATOM 1308 O O . SER A 1 179 ? -0.952 16.756 -32.894 1.00 68.50 179 SER A O 1
ATOM 1310 N N . GLY A 1 180 ? -0.945 18.983 -33.054 1.00 73.12 180 GLY A N 1
ATOM 1311 C CA . GLY A 1 180 ? -0.999 19.193 -31.599 1.00 73.12 180 GLY A CA 1
ATOM 1312 C C . GLY A 1 180 ? -2.195 18.504 -30.920 1.00 73.12 180 GLY A C 1
ATOM 1313 O O . GLY A 1 180 ? -2.137 18.193 -29.733 1.00 73.12 180 GLY A O 1
ATOM 1314 N N . PHE A 1 181 ? -3.259 18.207 -31.675 1.00 76.69 181 PHE A N 1
ATOM 1315 C CA . PHE A 1 181 ? -4.410 17.438 -31.207 1.00 76.69 181 PHE A CA 1
ATOM 1316 C C . PHE A 1 181 ? -4.079 15.955 -30.974 1.00 76.69 181 PHE A C 1
ATOM 1318 O O . PHE A 1 181 ? -4.426 15.428 -29.916 1.00 76.69 181 PHE A O 1
ATOM 1325 N N . ALA A 1 182 ? -3.366 15.295 -31.897 1.00 72.94 182 ALA A N 1
ATOM 1326 C CA . ALA A 1 182 ? -2.959 13.898 -31.740 1.00 72.94 182 ALA A CA 1
ATOM 1327 C C . ALA A 1 182 ? -2.088 13.710 -30.489 1.00 72.94 182 ALA A C 1
ATOM 1329 O O . ALA A 1 182 ? -2.370 12.842 -29.666 1.00 72.94 182 ALA A O 1
ATOM 1330 N N . LEU A 1 183 ? -1.118 14.602 -30.265 1.00 73.56 183 LEU A N 1
ATOM 1331 C CA . LEU A 1 183 ? -0.257 14.577 -29.076 1.00 73.56 183 LEU A CA 1
ATOM 1332 C C . LEU A 1 183 ? -1.042 14.709 -27.759 1.00 73.56 183 LEU A C 1
ATOM 1334 O O . LEU A 1 183 ? -0.741 14.027 -26.775 1.00 73.56 183 LEU A O 1
ATOM 1338 N N . VAL A 1 184 ? -2.069 15.564 -27.725 1.00 80.88 184 VAL A N 1
ATOM 1339 C CA . VAL A 1 184 ? -2.929 15.724 -26.542 1.00 80.88 184 VAL A CA 1
ATOM 1340 C C . VAL A 1 184 ? -3.763 14.466 -26.300 1.00 80.88 184 VAL A C 1
ATOM 1342 O O . VAL A 1 184 ? -3.834 13.999 -25.161 1.00 80.88 184 VAL A O 1
ATOM 1345 N N . VAL A 1 185 ? -4.350 13.883 -27.350 1.00 81.62 185 VAL A N 1
ATOM 1346 C CA . VAL A 1 185 ? -5.130 12.640 -27.247 1.00 81.62 185 VAL A CA 1
ATOM 1347 C C . VAL A 1 185 ? -4.256 11.489 -26.751 1.00 81.62 185 VAL A C 1
ATOM 1349 O O . VAL A 1 185 ? -4.652 10.810 -25.804 1.00 81.62 185 VAL A O 1
ATOM 1352 N N . ILE A 1 186 ? -3.046 11.325 -27.300 1.00 77.25 186 ILE A N 1
ATOM 1353 C CA . ILE A 1 186 ? -2.071 10.319 -26.848 1.00 77.25 186 ILE A CA 1
ATOM 1354 C C . ILE A 1 186 ? -1.832 10.444 -25.353 1.00 77.25 186 ILE A C 1
ATOM 1356 O O . ILE A 1 186 ? -1.948 9.478 -24.599 1.00 77.25 186 ILE A O 1
ATOM 1360 N N . ARG A 1 187 ? -1.519 11.662 -24.910 1.00 79.12 187 ARG A N 1
ATOM 1361 C CA . ARG A 1 187 ? -1.177 11.920 -23.517 1.00 79.12 187 ARG A CA 1
ATOM 1362 C C . ARG A 1 187 ? -2.343 11.607 -22.587 1.00 79.12 187 ARG A C 1
ATOM 1364 O O . ARG A 1 187 ? -2.129 10.997 -21.542 1.00 79.12 187 ARG A O 1
ATOM 1371 N N . ILE A 1 188 ? -3.562 11.990 -22.964 1.00 85.12 188 ILE A N 1
ATOM 1372 C CA . ILE A 1 188 ? -4.769 11.697 -22.182 1.00 85.12 188 ILE A CA 1
ATOM 1373 C C . ILE A 1 188 ? -4.996 10.185 -22.103 1.00 85.12 188 ILE A C 1
ATOM 1375 O O . ILE A 1 188 ? -5.195 9.665 -21.007 1.00 85.12 188 ILE A O 1
ATOM 1379 N N . VAL A 1 189 ? -4.925 9.469 -23.228 1.00 84.62 189 VAL A N 1
ATOM 1380 C CA . VAL A 1 189 ? -5.131 8.012 -23.272 1.00 84.62 189 VAL A CA 1
ATOM 1381 C C . VAL A 1 189 ? -4.085 7.284 -22.428 1.00 84.62 189 VAL A C 1
ATOM 1383 O O . VAL A 1 189 ? -4.450 6.459 -21.591 1.00 84.62 189 VAL A O 1
ATOM 1386 N N . THR A 1 190 ? -2.807 7.639 -22.562 1.00 82.25 190 THR A N 1
ATOM 1387 C CA . THR A 1 190 ? -1.716 7.087 -21.748 1.00 82.25 190 THR A CA 1
ATOM 1388 C C . THR A 1 190 ? -1.960 7.308 -20.257 1.00 82.25 190 THR A C 1
ATOM 1390 O O . THR A 1 190 ? -1.883 6.361 -19.472 1.00 82.25 190 THR A O 1
ATOM 1393 N N . VAL A 1 191 ? -2.320 8.533 -19.856 1.00 85.31 191 VAL A N 1
ATOM 1394 C CA . VAL A 1 191 ? -2.629 8.854 -18.454 1.00 85.31 191 VAL A CA 1
ATOM 1395 C C . VAL A 1 191 ? -3.818 8.039 -17.949 1.00 85.31 191 VAL A C 1
ATOM 1397 O O . VAL A 1 191 ? -3.759 7.518 -16.839 1.00 85.31 191 VAL A O 1
ATOM 1400 N N . LEU A 1 192 ? -4.877 7.881 -18.747 1.00 89.62 192 LEU A N 1
ATOM 1401 C CA . LEU A 1 192 ? -6.049 7.092 -18.365 1.00 89.62 192 LEU A CA 1
ATOM 1402 C C . LEU A 1 192 ? -5.725 5.602 -18.211 1.00 89.62 192 LEU A C 1
ATOM 1404 O O . LEU A 1 192 ? -6.192 4.980 -17.258 1.00 89.62 192 LEU A O 1
ATOM 1408 N N . ILE A 1 193 ? -4.908 5.038 -19.102 1.00 88.50 193 ILE A N 1
ATOM 1409 C CA . ILE A 1 193 ? -4.463 3.641 -19.036 1.00 88.50 193 ILE A CA 1
ATOM 1410 C C . ILE A 1 193 ? -3.622 3.403 -17.773 1.00 88.50 193 ILE A C 1
ATOM 1412 O O . ILE A 1 193 ? -3.899 2.472 -17.014 1.00 88.50 193 ILE A O 1
ATOM 1416 N N . LEU A 1 194 ? -2.638 4.269 -17.509 1.00 87.94 194 LEU A N 1
ATOM 1417 C CA . LEU A 1 194 ? -1.807 4.211 -16.301 1.00 87.94 194 LEU A CA 1
ATOM 1418 C C . LEU A 1 194 ? -2.649 4.369 -15.031 1.00 87.94 194 LEU A C 1
ATOM 1420 O O . LEU A 1 194 ? -2.482 3.611 -14.077 1.00 87.94 194 LEU A O 1
ATOM 1424 N N . LEU A 1 195 ? -3.601 5.304 -15.035 1.00 92.75 195 LEU A N 1
ATOM 1425 C CA . LEU A 1 195 ? -4.507 5.540 -13.915 1.00 92.75 195 LEU A CA 1
ATOM 1426 C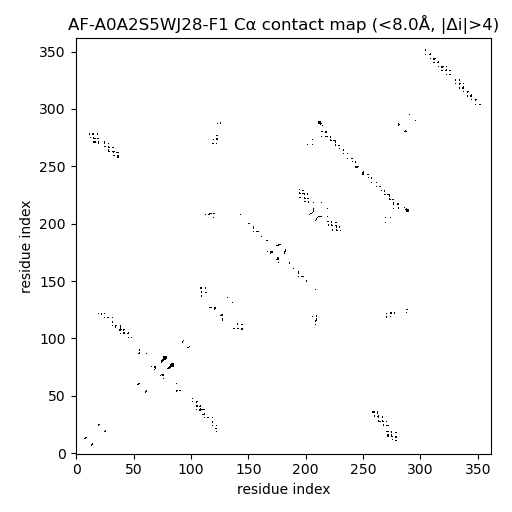 C . LEU A 1 195 ? -5.416 4.334 -13.651 1.00 92.75 195 LEU A C 1
ATOM 1428 O O . LEU A 1 195 ? -5.609 3.946 -12.497 1.00 92.75 195 LEU A O 1
ATOM 1432 N N . ALA A 1 196 ? -5.965 3.721 -14.702 1.00 92.94 196 ALA A N 1
ATOM 1433 C CA . ALA A 1 196 ? -6.772 2.511 -14.590 1.00 92.94 196 ALA A CA 1
ATOM 1434 C C . ALA A 1 196 ? -5.943 1.347 -14.029 1.00 92.94 196 ALA A C 1
ATOM 1436 O O . ALA A 1 196 ? -6.402 0.645 -13.125 1.00 92.94 196 ALA A O 1
ATOM 1437 N N . PHE A 1 197 ? -4.706 1.186 -14.504 1.00 92.69 197 PHE A N 1
ATOM 1438 C CA . PHE A 1 197 ? -3.783 0.175 -14.001 1.00 92.69 197 PHE A CA 1
ATOM 1439 C C . PHE A 1 197 ? -3.470 0.379 -12.512 1.00 92.69 197 PHE A C 1
ATOM 1441 O O . PHE A 1 197 ? -3.679 -0.532 -11.709 1.00 92.69 197 PHE A O 1
ATOM 1448 N N . ASP A 1 198 ? -3.060 1.587 -12.115 1.00 93.06 198 ASP A N 1
ATOM 1449 C CA . ASP A 1 198 ? -2.767 1.923 -10.717 1.00 93.06 198 ASP A CA 1
ATOM 1450 C C . ASP A 1 198 ? -4.002 1.742 -9.819 1.00 93.06 198 ASP A C 1
ATOM 1452 O O . ASP A 1 198 ? -3.887 1.264 -8.689 1.00 93.06 198 ASP A O 1
ATOM 1456 N N . THR A 1 199 ? -5.199 2.043 -10.333 1.00 95.31 199 THR A N 1
ATOM 1457 C CA . THR A 1 199 ? -6.468 1.804 -9.630 1.00 95.31 199 THR A CA 1
ATOM 1458 C C . THR A 1 199 ? -6.679 0.316 -9.354 1.00 95.31 199 THR A C 1
ATOM 1460 O O . THR A 1 199 ? -7.025 -0.060 -8.232 1.00 95.31 199 THR A O 1
ATOM 1463 N N . VAL A 1 200 ? -6.460 -0.546 -10.353 1.00 93.88 200 VAL A N 1
ATOM 1464 C CA . VAL A 1 200 ? -6.592 -2.005 -10.204 1.00 93.88 200 VAL A CA 1
ATOM 1465 C C . VAL A 1 200 ? -5.554 -2.546 -9.226 1.00 93.88 200 VAL A C 1
ATOM 1467 O O . VAL A 1 200 ? -5.906 -3.343 -8.354 1.00 93.88 200 VAL A O 1
ATOM 1470 N N . VAL A 1 201 ? -4.304 -2.089 -9.318 1.00 92.19 201 VAL A N 1
ATOM 1471 C CA . VAL A 1 201 ? -3.231 -2.493 -8.399 1.00 92.19 201 VAL A CA 1
ATOM 1472 C C . VAL A 1 201 ? -3.565 -2.080 -6.968 1.00 92.19 201 VAL A C 1
ATOM 1474 O O . VAL A 1 201 ? -3.526 -2.918 -6.067 1.00 92.19 201 VAL A O 1
ATOM 1477 N N . LEU A 1 202 ? -3.966 -0.827 -6.744 1.00 94.06 202 LEU A N 1
ATOM 1478 C CA . LEU A 1 202 ? -4.308 -0.325 -5.414 1.00 94.06 202 LEU A CA 1
ATOM 1479 C C . LEU A 1 202 ? -5.535 -1.045 -4.829 1.00 94.06 202 LEU A C 1
ATOM 1481 O O . LEU A 1 202 ? -5.520 -1.453 -3.664 1.00 94.06 202 LEU A O 1
ATOM 1485 N N . ALA A 1 203 ? -6.573 -1.272 -5.640 1.00 93.12 203 ALA A N 1
ATOM 1486 C CA . ALA A 1 203 ? -7.740 -2.063 -5.254 1.00 93.12 203 ALA A CA 1
ATOM 1487 C C . ALA A 1 203 ? -7.360 -3.515 -4.913 1.00 93.12 203 ALA A C 1
ATOM 1489 O O . ALA A 1 203 ? -7.852 -4.073 -3.928 1.00 93.12 203 ALA A O 1
ATOM 1490 N N . GLY A 1 204 ? -6.465 -4.119 -5.699 1.00 90.38 204 GLY A N 1
ATOM 1491 C CA . GLY A 1 204 ? -5.923 -5.457 -5.476 1.00 90.38 204 GLY A CA 1
ATOM 1492 C C . GLY A 1 204 ? -5.154 -5.553 -4.161 1.00 90.38 204 GLY A C 1
ATOM 1493 O O . GLY A 1 204 ? -5.432 -6.438 -3.355 1.00 90.38 204 GLY A O 1
ATOM 1494 N N . ILE A 1 205 ? -4.260 -4.602 -3.880 1.00 90.25 205 ILE A N 1
ATOM 1495 C CA . ILE A 1 205 ? -3.534 -4.544 -2.605 1.00 90.25 205 ILE A CA 1
ATOM 1496 C C . ILE A 1 205 ? -4.532 -4.481 -1.445 1.00 90.25 205 ILE A C 1
ATOM 1498 O O . ILE A 1 205 ? -4.495 -5.333 -0.560 1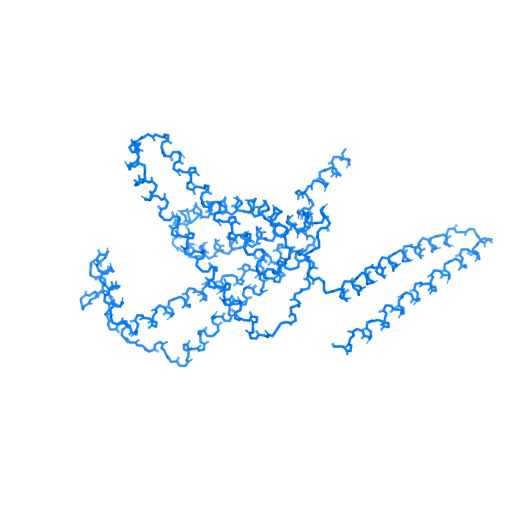.00 90.25 205 ILE A O 1
ATOM 1502 N N . LEU A 1 206 ? -5.483 -3.544 -1.461 1.00 90.19 206 LEU A N 1
ATOM 1503 C CA . LEU A 1 206 ? -6.451 -3.398 -0.370 1.00 90.19 206 LEU A CA 1
ATOM 1504 C C . LEU A 1 206 ? -7.328 -4.638 -0.175 1.00 90.19 206 LEU A C 1
ATOM 1506 O O . LEU A 1 206 ? -7.574 -5.046 0.959 1.00 90.19 206 LEU A O 1
ATOM 1510 N N . ARG A 1 207 ? -7.795 -5.260 -1.261 1.00 87.25 207 ARG A N 1
ATOM 1511 C CA . ARG A 1 207 ? -8.687 -6.420 -1.174 1.00 87.25 207 ARG A CA 1
ATOM 1512 C C . ARG A 1 207 ? -7.952 -7.679 -0.752 1.00 87.25 207 ARG A C 1
ATOM 1514 O O . ARG A 1 207 ? -8.411 -8.385 0.147 1.00 87.25 207 ARG A O 1
ATOM 1521 N N . ILE A 1 208 ? -6.841 -7.984 -1.416 1.00 81.69 208 ILE A N 1
ATOM 1522 C CA . ILE A 1 208 ? -6.213 -9.291 -1.283 1.00 81.69 208 ILE A CA 1
ATOM 1523 C C . ILE A 1 208 ? -5.191 -9.309 -0.136 1.00 81.69 208 ILE A C 1
ATOM 1525 O O . ILE A 1 208 ? -5.164 -10.277 0.625 1.00 81.69 208 ILE A O 1
ATOM 1529 N N . LEU A 1 209 ? -4.437 -8.222 0.092 1.00 77.62 209 LEU A N 1
ATOM 1530 C CA . LEU A 1 209 ? -3.475 -8.156 1.202 1.00 77.62 209 LEU A CA 1
ATOM 1531 C C . LEU A 1 209 ? -4.178 -8.109 2.564 1.00 77.62 209 LEU A C 1
ATOM 1533 O O . LEU A 1 209 ? -3.759 -8.791 3.507 1.00 77.62 209 LEU A O 1
ATOM 1537 N N . ALA A 1 210 ? -5.274 -7.345 2.659 1.00 74.25 210 ALA A N 1
ATOM 1538 C CA . ALA A 1 210 ? -6.092 -7.279 3.867 1.00 74.25 210 ALA A CA 1
ATOM 1539 C C . ALA A 1 210 ? -6.990 -8.513 4.036 1.00 74.25 210 ALA A C 1
ATOM 1541 O O . ALA A 1 210 ? -7.375 -8.831 5.157 1.00 74.25 210 ALA A O 1
ATOM 1542 N N . GLY A 1 211 ? -7.313 -9.241 2.960 1.00 74.75 211 GLY A N 1
ATOM 1543 C CA . GLY A 1 211 ? -8.197 -10.410 3.019 1.00 74.75 211 GLY A CA 1
ATOM 1544 C C . GLY A 1 211 ? -9.578 -10.087 3.604 1.00 74.75 211 GLY A C 1
ATOM 1545 O O . GLY A 1 211 ? -10.141 -10.904 4.330 1.00 74.75 211 GLY A O 1
ATOM 1546 N N . LEU A 1 212 ? -10.086 -8.878 3.345 1.00 78.75 212 LEU A N 1
ATOM 1547 C CA . LEU A 1 212 ? -11.365 -8.376 3.855 1.00 78.75 212 LEU A CA 1
ATOM 1548 C C . LEU A 1 212 ? -12.432 -8.412 2.758 1.00 78.75 212 LEU A C 1
ATOM 1550 O O . LEU A 1 212 ? -12.137 -8.238 1.571 1.00 78.75 212 LEU A O 1
ATOM 1554 N N . ARG A 1 213 ? -13.700 -8.596 3.145 1.00 77.50 213 ARG A N 1
ATOM 1555 C CA . ARG A 1 213 ? -14.820 -8.442 2.205 1.00 77.50 213 ARG A CA 1
ATOM 1556 C C . ARG A 1 213 ? -15.152 -6.963 2.056 1.00 77.50 213 ARG A C 1
ATOM 1558 O O . ARG A 1 213 ? -15.899 -6.401 2.847 1.00 77.50 213 ARG A O 1
ATOM 1565 N N . ILE A 1 214 ? -14.603 -6.355 1.010 1.00 83.25 214 ILE A N 1
ATOM 1566 C CA . ILE A 1 214 ? -14.882 -4.968 0.640 1.00 83.25 214 ILE A CA 1
ATOM 1567 C C . ILE A 1 214 ? -15.862 -4.955 -0.547 1.00 83.25 214 ILE A C 1
ATOM 1569 O O . ILE A 1 214 ? -15.604 -5.638 -1.546 1.00 83.25 214 ILE A O 1
ATOM 1573 N N . PRO A 1 215 ? -16.970 -4.189 -0.484 1.00 85.38 215 PRO A N 1
ATOM 1574 C CA . PRO A 1 215 ? -17.859 -3.984 -1.625 1.00 85.38 215 PRO A CA 1
ATOM 1575 C C . PRO A 1 215 ? -17.093 -3.407 -2.822 1.00 85.38 215 PRO A C 1
ATOM 1577 O O . PRO A 1 215 ? -16.430 -2.377 -2.701 1.00 85.38 215 PRO A O 1
ATOM 1580 N N . THR A 1 216 ? -17.201 -4.045 -3.989 1.00 86.75 216 THR A N 1
ATOM 1581 C CA . THR A 1 216 ? -16.391 -3.714 -5.177 1.00 86.75 216 THR A CA 1
ATOM 1582 C C . THR A 1 216 ? -16.538 -2.258 -5.608 1.00 86.75 216 THR A C 1
ATOM 1584 O O . THR A 1 216 ? -15.538 -1.601 -5.867 1.00 86.75 216 THR A O 1
ATOM 1587 N N . ARG A 1 217 ? -17.762 -1.717 -5.615 1.00 87.38 217 ARG A N 1
ATOM 1588 C CA . ARG A 1 217 ? -18.016 -0.313 -5.988 1.00 87.38 217 ARG A CA 1
ATOM 1589 C C . ARG A 1 217 ? -17.299 0.683 -5.071 1.00 87.38 217 ARG A C 1
ATOM 1591 O O . ARG A 1 217 ? -16.678 1.617 -5.563 1.00 87.38 217 ARG A O 1
ATOM 1598 N N . SER A 1 218 ? -17.355 0.459 -3.755 1.00 87.69 218 SER A N 1
ATOM 1599 C CA . SER A 1 218 ? -16.667 1.304 -2.766 1.00 87.69 218 SER A CA 1
ATOM 1600 C C . SER A 1 218 ? -15.147 1.205 -2.917 1.00 87.69 218 SER A C 1
ATOM 1602 O O . SER A 1 218 ? -14.453 2.220 -2.934 1.00 87.69 218 SER A O 1
ATOM 1604 N N . LEU A 1 219 ? -14.642 -0.018 -3.115 1.00 91.38 219 LEU A N 1
ATOM 1605 C CA . LEU A 1 219 ? -13.222 -0.283 -3.318 1.00 91.38 219 LEU A CA 1
ATOM 1606 C C . LEU A 1 219 ? -12.668 0.444 -4.547 1.00 91.38 219 LEU A C 1
ATOM 1608 O O . LEU A 1 219 ? -11.665 1.136 -4.427 1.00 91.38 219 LEU A O 1
ATOM 1612 N N . PHE A 1 220 ? -13.310 0.297 -5.710 1.00 93.44 220 PHE A N 1
ATOM 1613 C CA . PHE A 1 220 ? -12.836 0.908 -6.953 1.00 93.44 220 PHE A CA 1
ATOM 1614 C C . PHE A 1 220 ? -12.926 2.432 -6.920 1.00 93.44 220 PHE A C 1
ATOM 1616 O O . PHE A 1 220 ? -12.009 3.091 -7.392 1.00 93.44 220 PHE A O 1
ATOM 1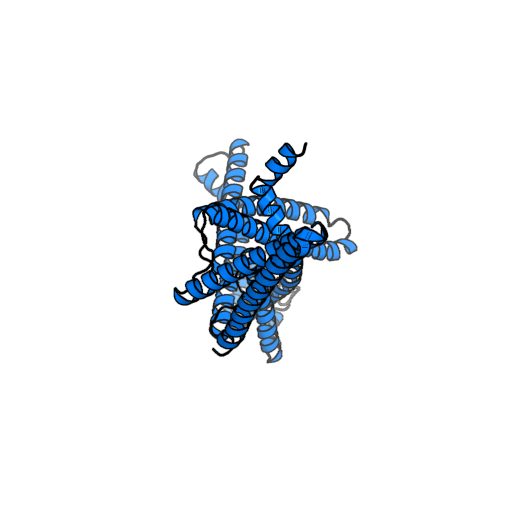623 N N . PHE A 1 221 ? -13.977 3.002 -6.322 1.00 93.56 221 PHE A N 1
ATOM 1624 C CA . PHE A 1 221 ? -14.093 4.455 -6.191 1.00 93.56 221 PHE A CA 1
ATOM 1625 C C . PHE A 1 221 ? -12.987 5.042 -5.301 1.00 93.56 221 PHE A C 1
ATOM 1627 O O . PHE A 1 221 ? -12.337 6.018 -5.673 1.00 93.56 221 PHE A O 1
ATOM 1634 N N . ALA A 1 222 ? -12.733 4.423 -4.145 1.00 93.19 222 ALA A N 1
ATOM 1635 C CA . ALA A 1 222 ? -11.649 4.843 -3.265 1.00 93.19 222 ALA A CA 1
ATOM 1636 C C . ALA A 1 222 ? -10.277 4.638 -3.925 1.00 93.19 222 ALA A C 1
ATOM 1638 O O . ALA A 1 222 ? -9.442 5.538 -3.899 1.00 93.19 222 ALA A O 1
ATOM 1639 N N . ALA A 1 223 ? -10.056 3.478 -4.551 1.00 95.50 223 ALA A N 1
ATOM 1640 C CA . ALA A 1 223 ? -8.810 3.170 -5.243 1.00 95.50 223 ALA A CA 1
ATOM 1641 C C . ALA A 1 223 ? -8.551 4.117 -6.41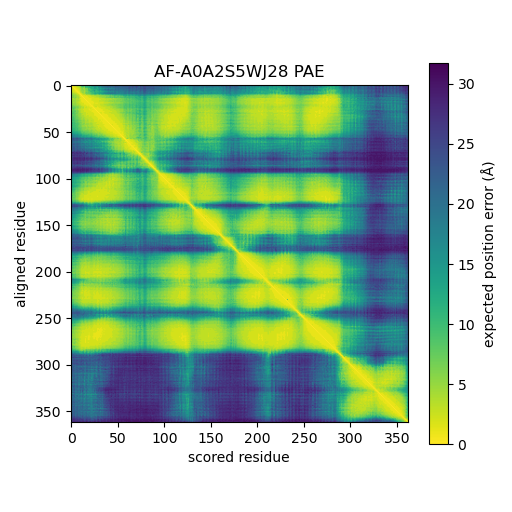9 1.00 95.50 223 ALA A C 1
ATOM 1643 O O . ALA A 1 223 ? -7.407 4.481 -6.644 1.00 95.50 223 ALA A O 1
ATOM 1644 N N . PHE A 1 224 ? -9.591 4.566 -7.123 1.00 96.81 224 PHE A N 1
ATOM 1645 C CA . PHE A 1 224 ? -9.466 5.557 -8.189 1.00 96.81 224 PHE A CA 1
ATOM 1646 C C . PHE A 1 224 ? -8.984 6.907 -7.647 1.00 96.81 224 PHE A C 1
ATOM 1648 O O . PHE A 1 224 ? -8.020 7.471 -8.157 1.00 96.81 224 PHE A O 1
ATOM 1655 N N . LEU A 1 225 ? -9.586 7.393 -6.554 1.00 95.50 225 LEU A N 1
ATOM 1656 C CA . LEU A 1 225 ? -9.121 8.602 -5.862 1.00 95.50 225 LEU A CA 1
ATOM 1657 C C . LEU A 1 225 ? -7.668 8.460 -5.385 1.00 95.50 225 LEU A C 1
ATOM 1659 O O . LEU A 1 225 ? -6.863 9.369 -5.577 1.00 95.50 225 LEU A O 1
ATOM 1663 N N . GLY A 1 226 ? -7.317 7.309 -4.806 1.00 95.75 226 GLY A N 1
ATOM 1664 C CA . GLY A 1 226 ?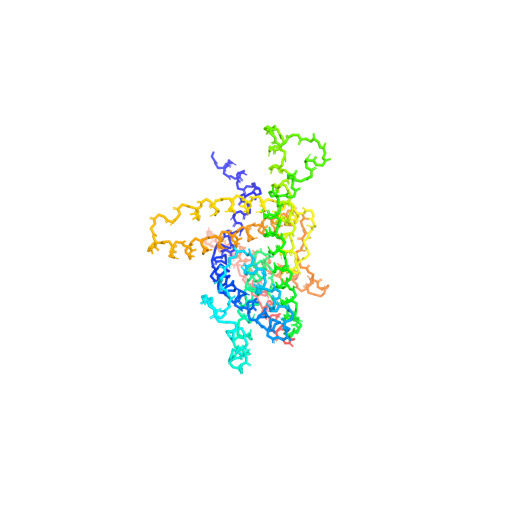 -5.947 7.005 -4.398 1.00 95.75 226 GLY A CA 1
ATOM 1665 C C . GLY A 1 226 ? -4.973 6.974 -5.580 1.00 95.75 226 GLY A C 1
ATOM 1666 O O . GLY A 1 226 ? -3.893 7.551 -5.494 1.00 95.75 226 GLY A O 1
ATOM 1667 N N . ALA A 1 227 ? -5.368 6.373 -6.703 1.00 95.69 227 ALA A N 1
ATOM 1668 C CA . ALA A 1 227 ? -4.563 6.288 -7.917 1.00 95.69 227 ALA A CA 1
ATOM 1669 C C . ALA A 1 227 ? -4.301 7.665 -8.545 1.00 95.69 227 ALA A C 1
ATOM 1671 O O . ALA A 1 227 ? -3.196 7.902 -9.023 1.00 95.69 227 ALA A O 1
ATOM 1672 N N . ILE A 1 228 ? -5.253 8.605 -8.469 1.00 96.12 228 ILE A N 1
ATOM 1673 C CA . ILE A 1 228 ? -5.017 10.002 -8.879 1.00 96.12 228 ILE A CA 1
ATOM 1674 C C . ILE A 1 228 ? -3.882 10.611 -8.049 1.00 96.12 228 ILE A C 1
ATOM 1676 O O . ILE A 1 228 ? -2.960 11.209 -8.603 1.00 96.12 228 ILE A O 1
ATOM 1680 N N . ILE A 1 229 ? -3.915 10.433 -6.724 1.00 96.00 229 ILE A N 1
ATOM 1681 C CA . ILE A 1 229 ? -2.876 10.966 -5.832 1.00 96.00 229 ILE A CA 1
ATOM 1682 C C . ILE A 1 229 ? -1.525 10.291 -6.116 1.00 96.00 229 ILE A C 1
ATOM 1684 O O . ILE A 1 229 ? -0.505 10.976 -6.164 1.00 96.00 229 ILE A O 1
ATOM 1688 N N . ILE A 1 230 ? -1.509 8.975 -6.362 1.00 95.00 230 ILE A N 1
ATOM 1689 C CA . ILE A 1 230 ? -0.301 8.241 -6.776 1.00 95.00 230 ILE A CA 1
ATOM 1690 C C . ILE A 1 230 ? 0.244 8.791 -8.098 1.00 95.00 230 ILE A C 1
ATOM 1692 O O . ILE A 1 230 ? 1.448 9.007 -8.205 1.00 95.00 230 ILE A O 1
ATOM 1696 N N . GLY A 1 231 ? -0.612 9.056 -9.087 1.00 92.19 231 GLY A N 1
ATOM 1697 C CA . GLY A 1 231 ? -0.210 9.630 -10.371 1.00 92.19 231 GLY A CA 1
ATOM 1698 C C . GLY A 1 231 ? 0.435 11.010 -10.217 1.00 92.19 231 GLY A C 1
ATOM 1699 O O . GLY A 1 231 ? 1.515 11.251 -10.756 1.00 92.19 231 GLY A O 1
ATOM 1700 N N . ILE A 1 232 ? -0.169 11.888 -9.407 1.00 93.12 232 ILE A N 1
ATOM 1701 C CA . ILE A 1 232 ? 0.406 13.201 -9.067 1.00 93.12 232 ILE A CA 1
ATOM 1702 C C . ILE A 1 232 ? 1.765 13.024 -8.379 1.00 93.12 232 ILE A C 1
ATOM 1704 O O . ILE A 1 232 ? 2.738 13.690 -8.735 1.00 93.12 232 ILE A O 1
ATOM 1708 N N . LEU A 1 233 ? 1.856 12.095 -7.426 1.00 92.62 233 LEU A N 1
ATOM 1709 C CA . LEU A 1 233 ? 3.087 11.814 -6.697 1.00 92.62 233 LEU A CA 1
ATOM 1710 C C . LEU A 1 233 ? 4.199 11.289 -7.617 1.00 92.62 233 LEU A C 1
ATOM 1712 O O . LEU A 1 233 ? 5.346 11.718 -7.482 1.00 92.62 233 LEU A O 1
ATOM 1716 N N . LYS A 1 234 ? 3.878 10.403 -8.567 1.00 88.94 234 LYS A N 1
ATOM 1717 C CA . LYS A 1 234 ? 4.822 9.912 -9.583 1.00 88.94 234 LYS A CA 1
ATOM 1718 C C . LYS A 1 234 ? 5.363 11.071 -10.422 1.00 88.94 234 LYS A C 1
ATOM 1720 O O . LYS A 1 234 ? 6.576 11.189 -10.558 1.00 88.94 234 LYS A O 1
ATOM 1725 N N . GLN A 1 235 ? 4.496 11.974 -10.883 1.00 87.44 235 GLN A N 1
ATOM 1726 C CA . GLN A 1 235 ? 4.911 13.134 -11.679 1.00 87.44 235 GLN A CA 1
ATOM 1727 C C . GLN A 1 235 ? 5.842 14.076 -10.901 1.00 87.44 235 GLN A C 1
ATOM 1729 O O . GLN A 1 235 ? 6.860 14.522 -11.432 1.00 87.44 235 GLN A O 1
ATOM 1734 N N . ILE A 1 236 ? 5.517 14.353 -9.633 1.00 88.06 236 ILE A N 1
ATOM 1735 C CA . ILE A 1 236 ? 6.375 15.145 -8.741 1.00 88.06 236 ILE A CA 1
ATOM 1736 C C . ILE A 1 236 ? 7.725 14.444 -8.549 1.00 88.06 236 ILE A C 1
ATOM 1738 O O . ILE A 1 236 ? 8.767 15.089 -8.601 1.00 88.06 236 ILE A O 1
ATOM 1742 N N . SER A 1 237 ? 7.721 13.122 -8.378 1.00 83.75 237 SER A N 1
ATOM 1743 C CA . SER A 1 237 ? 8.943 12.339 -8.168 1.00 83.75 237 SER A CA 1
ATOM 1744 C C . SER A 1 237 ? 9.870 12.385 -9.380 1.00 83.75 237 SER A C 1
ATOM 1746 O O . SER A 1 237 ? 11.067 12.611 -9.219 1.00 83.75 237 SER A O 1
ATOM 1748 N N . THR A 1 238 ? 9.331 12.260 -10.596 1.00 80.06 238 THR A N 1
ATOM 1749 C CA . THR A 1 238 ? 10.111 12.404 -11.834 1.00 80.06 238 THR A CA 1
ATOM 1750 C C . THR A 1 238 ? 10.749 13.792 -11.940 1.00 80.06 238 THR A C 1
ATOM 1752 O O . THR A 1 238 ? 11.925 13.899 -12.283 1.00 80.06 238 THR A O 1
ATOM 1755 N N . ALA A 1 239 ? 10.011 14.851 -11.591 1.00 77.94 239 ALA A N 1
ATOM 1756 C CA . ALA A 1 239 ? 10.537 16.217 -11.601 1.00 77.94 239 ALA A CA 1
ATOM 1757 C C . ALA A 1 239 ? 11.644 16.434 -10.550 1.00 77.94 239 ALA A C 1
ATOM 1759 O O . ALA A 1 239 ? 12.657 17.069 -10.842 1.00 77.94 239 ALA A O 1
ATOM 1760 N N . LEU A 1 240 ? 11.483 15.878 -9.344 1.00 73.06 240 LEU A N 1
ATOM 1761 C CA . LEU A 1 240 ? 12.464 15.994 -8.260 1.00 73.06 240 LEU A CA 1
ATOM 1762 C C . LEU A 1 240 ? 13.785 15.287 -8.588 1.00 73.06 240 LEU A C 1
ATOM 1764 O O . LEU A 1 240 ? 14.852 15.843 -8.333 1.00 73.06 240 LEU A O 1
ATOM 1768 N N . ILE A 1 241 ? 13.727 14.091 -9.182 1.00 68.25 241 ILE A N 1
ATOM 1769 C CA . ILE A 1 241 ? 14.926 13.330 -9.566 1.00 68.25 241 ILE A CA 1
ATOM 1770 C C . ILE A 1 241 ? 15.709 14.067 -10.664 1.00 68.25 241 ILE A C 1
ATOM 1772 O O . ILE A 1 241 ? 16.935 14.106 -10.610 1.00 68.25 241 ILE A O 1
ATOM 1776 N N . GLY A 1 242 ? 15.018 14.711 -11.612 1.00 66.31 242 GLY A N 1
ATOM 1777 C CA . GLY A 1 242 ? 15.661 15.511 -12.660 1.00 66.31 242 GLY A CA 1
ATOM 1778 C C . GLY A 1 242 ? 16.363 16.778 -12.148 1.00 66.31 242 GLY A C 1
ATOM 1779 O O . GLY A 1 242 ? 17.341 17.208 -12.750 1.00 66.31 242 GLY A O 1
ATOM 1780 N N . GLY A 1 243 ? 15.893 17.366 -11.040 1.00 64.31 243 GLY A N 1
ATOM 1781 C CA . GLY A 1 243 ? 16.456 18.596 -10.464 1.00 64.31 243 GLY A CA 1
ATOM 1782 C C . GLY A 1 243 ? 17.547 18.392 -9.401 1.00 64.31 243 GLY A C 1
ATOM 1783 O O . GLY A 1 243 ? 18.341 19.300 -9.162 1.00 64.31 243 GLY A O 1
ATOM 1784 N N . ALA A 1 244 ? 17.614 17.220 -8.760 1.00 61.53 244 ALA A N 1
ATOM 1785 C CA . ALA A 1 244 ? 18.530 16.941 -7.644 1.00 61.53 244 ALA A CA 1
ATOM 1786 C C . ALA A 1 244 ? 19.998 16.677 -8.056 1.00 61.53 244 ALA A C 1
ATOM 1788 O O . ALA A 1 244 ? 20.859 16.478 -7.200 1.00 61.53 244 ALA A O 1
ATOM 1789 N N . THR A 1 245 ? 20.301 16.666 -9.355 1.00 61.00 245 THR A N 1
ATOM 1790 C CA . THR A 1 245 ? 21.588 16.237 -9.933 1.00 61.00 245 THR A CA 1
ATOM 1791 C C . THR A 1 245 ? 22.638 17.344 -10.061 1.00 61.00 245 THR A C 1
ATOM 1793 O O . THR A 1 245 ? 23.742 17.081 -10.531 1.00 61.00 245 THR A O 1
ATOM 1796 N N . SER A 1 246 ? 22.354 18.572 -9.616 1.00 68.19 246 SER A N 1
ATOM 1797 C CA . SER A 1 246 ? 23.278 19.709 -9.759 1.00 68.19 246 SER A CA 1
ATOM 1798 C C . SER A 1 246 ? 24.534 19.630 -8.875 1.00 68.19 246 SER A C 1
ATOM 1800 O O . SER A 1 246 ? 25.499 20.346 -9.136 1.00 68.19 246 SER A O 1
ATOM 1802 N N . ASN A 1 247 ? 24.570 18.749 -7.862 1.00 69.38 247 ASN A N 1
ATOM 1803 C CA . ASN A 1 247 ? 25.764 18.487 -7.050 1.00 69.38 247 ASN A CA 1
ATOM 1804 C C . ASN A 1 247 ? 25.940 16.977 -6.759 1.00 69.38 247 ASN A C 1
ATOM 1806 O O . ASN A 1 247 ? 25.144 16.418 -5.997 1.00 69.38 247 ASN A O 1
ATOM 1810 N N . PRO A 1 248 ? 26.998 16.320 -7.280 1.00 71.06 248 PRO A N 1
ATOM 1811 C CA . PRO A 1 248 ? 27.233 14.881 -7.116 1.00 71.06 248 PRO A CA 1
ATOM 1812 C C . PRO A 1 248 ? 27.331 14.397 -5.661 1.00 71.06 248 PRO A C 1
ATOM 1814 O O . PRO A 1 248 ? 26.922 13.278 -5.365 1.00 71.06 248 PRO A O 1
ATOM 1817 N N . LEU A 1 249 ? 27.827 15.231 -4.737 1.00 74.06 249 LEU A N 1
ATOM 1818 C CA . LEU A 1 249 ? 27.931 14.870 -3.315 1.00 74.06 249 LEU A CA 1
ATOM 1819 C C . LEU A 1 249 ? 26.560 14.847 -2.623 1.00 74.06 249 LEU A C 1
ATOM 1821 O O . LEU A 1 249 ? 26.329 14.046 -1.719 1.00 74.06 249 LEU A O 1
ATOM 1825 N N . VAL A 1 250 ? 25.640 15.710 -3.061 1.00 74.62 250 VAL A N 1
ATOM 1826 C CA . VAL A 1 250 ? 24.274 15.795 -2.522 1.00 74.62 250 VAL A CA 1
ATOM 1827 C C . VAL A 1 250 ? 23.349 14.794 -3.216 1.00 74.62 250 VAL A C 1
ATOM 1829 O O . VAL A 1 250 ? 22.437 14.272 -2.579 1.00 74.62 250 VAL A O 1
ATOM 1832 N N . ALA A 1 251 ? 23.610 14.472 -4.486 1.00 77.06 251 ALA A N 1
ATOM 1833 C CA . ALA A 1 251 ? 22.774 13.600 -5.306 1.00 77.06 251 ALA A CA 1
ATOM 1834 C C . ALA A 1 251 ? 22.543 12.220 -4.665 1.00 77.06 251 ALA A C 1
ATOM 1836 O O . ALA A 1 251 ? 21.399 11.783 -4.552 1.00 77.06 251 ALA A O 1
ATOM 1837 N N . SER A 1 252 ? 23.592 11.562 -4.162 1.00 78.88 252 SER A N 1
ATOM 1838 C CA . SER A 1 252 ? 23.491 10.227 -3.545 1.00 78.88 252 SER A CA 1
ATOM 1839 C C . SER A 1 252 ? 22.580 10.216 -2.310 1.00 78.88 252 SER A C 1
ATOM 1841 O O . SER A 1 252 ? 21.732 9.337 -2.153 1.00 78.88 252 SER A O 1
ATOM 1843 N N . PHE A 1 253 ? 22.715 11.227 -1.445 1.00 80.81 253 PHE A N 1
ATOM 1844 C CA . PHE A 1 253 ? 21.861 11.395 -0.265 1.00 80.81 253 PHE A CA 1
ATOM 1845 C C . PHE A 1 253 ? 20.432 11.800 -0.646 1.00 80.81 253 PHE A C 1
ATOM 1847 O O . PHE A 1 253 ? 19.471 11.295 -0.064 1.00 80.81 253 PHE A O 1
ATOM 1854 N N . ALA A 1 254 ? 20.283 12.681 -1.637 1.00 82.50 254 ALA A N 1
ATOM 1855 C CA . ALA A 1 254 ? 18.992 13.148 -2.125 1.00 82.50 254 ALA A CA 1
ATOM 1856 C C . ALA A 1 254 ? 18.164 12.014 -2.742 1.00 82.50 254 ALA A C 1
ATOM 1858 O O . ALA A 1 254 ? 16.956 11.972 -2.527 1.00 82.50 254 ALA A O 1
ATOM 1859 N N . VAL A 1 255 ? 18.793 11.062 -3.438 1.00 82.62 255 VAL A N 1
ATOM 1860 C CA . VAL A 1 255 ? 18.109 9.878 -3.980 1.00 82.62 255 VAL A CA 1
ATOM 1861 C C . VAL A 1 255 ? 17.546 9.006 -2.857 1.00 82.62 255 VAL A C 1
ATOM 1863 O O . VAL A 1 255 ? 16.373 8.639 -2.906 1.00 82.62 255 VAL A O 1
ATOM 1866 N N . LEU A 1 256 ? 18.335 8.712 -1.816 1.00 84.00 256 LEU A N 1
ATOM 1867 C CA . LEU A 1 256 ? 17.868 7.913 -0.674 1.00 84.00 256 LEU A CA 1
ATOM 1868 C C . LEU A 1 256 ? 16.742 8.611 0.100 1.00 84.00 256 LEU A C 1
ATOM 1870 O O . LEU A 1 256 ? 15.716 7.992 0.388 1.00 84.00 256 LEU A O 1
ATOM 1874 N N . LEU A 1 257 ? 16.904 9.901 0.410 1.00 87.19 257 LEU A N 1
ATOM 1875 C CA . LEU A 1 257 ? 15.871 10.692 1.086 1.00 87.19 257 LEU A CA 1
ATOM 1876 C C . LEU A 1 257 ? 14.611 10.831 0.227 1.00 87.19 257 LEU A C 1
ATOM 1878 O O . LEU A 1 257 ? 13.503 10.666 0.733 1.00 87.19 257 LEU A O 1
ATOM 1882 N N . GLY A 1 258 ? 14.772 11.084 -1.071 1.00 88.25 258 GLY A N 1
ATOM 1883 C CA . GLY A 1 258 ? 13.681 11.173 -2.034 1.00 88.25 258 GLY A CA 1
ATOM 1884 C C . GLY A 1 258 ? 12.899 9.867 -2.119 1.00 88.25 258 GLY A C 1
ATOM 1885 O O . GLY A 1 258 ? 11.673 9.887 -2.030 1.00 88.25 258 GLY A O 1
ATOM 1886 N N . LEU A 1 259 ? 13.594 8.727 -2.182 1.00 89.31 259 LEU A N 1
ATOM 1887 C CA . LEU A 1 259 ? 12.971 7.407 -2.148 1.00 89.31 259 LEU A CA 1
ATOM 1888 C C . LEU A 1 259 ? 12.222 7.173 -0.829 1.00 89.31 259 LEU A C 1
ATOM 1890 O O . LEU A 1 259 ? 11.091 6.692 -0.846 1.00 89.31 259 LEU A O 1
ATOM 1894 N N . MET A 1 260 ? 12.805 7.550 0.311 1.00 91.88 260 MET A N 1
ATOM 1895 C CA . MET A 1 260 ? 12.148 7.414 1.613 1.00 91.88 260 MET A CA 1
ATOM 1896 C C . MET A 1 260 ? 10.870 8.255 1.704 1.00 91.88 260 MET A C 1
ATOM 1898 O O . MET A 1 260 ? 9.832 7.756 2.144 1.00 91.88 260 MET A O 1
ATOM 1902 N N . ILE A 1 261 ? 10.922 9.512 1.259 1.00 92.69 261 ILE A N 1
ATOM 1903 C CA . ILE A 1 261 ? 9.762 10.409 1.216 1.00 92.69 261 ILE A CA 1
ATOM 1904 C C . ILE A 1 261 ? 8.702 9.851 0.263 1.00 92.69 261 ILE A C 1
ATOM 1906 O O . ILE A 1 261 ? 7.532 9.773 0.632 1.00 92.69 261 ILE A O 1
ATOM 1910 N N . PHE A 1 262 ? 9.105 9.407 -0.927 1.00 93.31 262 PHE A N 1
ATOM 1911 C CA . PHE A 1 262 ? 8.208 8.821 -1.918 1.00 93.31 262 PHE A CA 1
ATOM 1912 C C . PHE A 1 262 ? 7.482 7.586 -1.376 1.00 93.31 262 PHE A C 1
ATOM 1914 O O . PHE A 1 262 ? 6.256 7.508 -1.449 1.00 93.31 262 PHE A O 1
ATOM 1921 N N . LEU A 1 263 ? 8.211 6.650 -0.764 1.00 93.81 263 LEU A N 1
ATOM 1922 C CA . LEU A 1 263 ? 7.629 5.442 -0.179 1.00 93.81 263 LEU A CA 1
ATOM 1923 C C . LEU A 1 263 ? 6.718 5.757 1.009 1.00 93.81 263 LEU A C 1
ATOM 1925 O O . LEU A 1 263 ? 5.669 5.128 1.154 1.00 93.81 263 LEU A O 1
ATOM 1929 N N . ASN A 1 264 ? 7.068 6.750 1.829 1.00 95.62 264 ASN A N 1
ATOM 1930 C CA . ASN A 1 264 ? 6.203 7.225 2.907 1.00 95.62 264 ASN A CA 1
ATOM 1931 C C . ASN A 1 264 ? 4.896 7.810 2.371 1.00 95.62 264 ASN A C 1
ATOM 1933 O O . ASN A 1 264 ? 3.815 7.471 2.856 1.00 95.62 264 ASN A O 1
ATOM 1937 N N . LEU A 1 265 ? 4.972 8.629 1.326 1.00 96.25 265 LEU A N 1
ATOM 1938 C CA . LEU A 1 265 ? 3.790 9.188 0.683 1.00 96.25 265 LEU A CA 1
ATOM 1939 C C . LEU A 1 265 ? 2.941 8.090 0.027 1.00 96.25 265 LEU A C 1
ATOM 1941 O O . LEU A 1 265 ? 1.728 8.089 0.216 1.00 96.25 265 LEU A O 1
ATOM 1945 N N . LEU A 1 266 ? 3.543 7.092 -0.628 1.00 95.31 266 LEU A N 1
ATOM 1946 C CA . LEU A 1 266 ? 2.812 5.931 -1.151 1.00 95.31 266 LEU A CA 1
ATOM 1947 C C . LEU A 1 266 ? 2.098 5.139 -0.046 1.00 95.31 266 LEU A C 1
ATOM 1949 O O . LEU A 1 266 ? 0.914 4.826 -0.182 1.00 95.31 266 LEU A O 1
ATOM 1953 N N . CYS A 1 267 ? 2.779 4.848 1.067 1.00 95.94 267 CYS A N 1
ATOM 1954 C CA . CYS A 1 267 ? 2.169 4.156 2.208 1.00 95.94 267 CYS A CA 1
ATOM 1955 C C . CYS A 1 267 ? 1.051 4.996 2.842 1.00 95.94 267 CYS A C 1
ATOM 1957 O O . CYS A 1 267 ? 0.003 4.466 3.212 1.00 95.94 267 CYS A O 1
ATOM 1959 N N . THR A 1 268 ? 1.239 6.314 2.915 1.00 96.94 268 THR A N 1
ATOM 1960 C CA . THR A 1 268 ? 0.225 7.261 3.387 1.00 96.94 268 THR A CA 1
ATOM 1961 C C . THR A 1 268 ? -1.009 7.219 2.494 1.00 96.94 268 THR A C 1
ATOM 1963 O O . THR A 1 268 ? -2.116 7.073 3.005 1.00 96.94 268 THR A O 1
ATOM 1966 N N . VAL A 1 269 ? -0.843 7.269 1.169 1.00 96.88 269 VAL A N 1
ATOM 1967 C CA . VAL A 1 269 ? -1.959 7.182 0.214 1.00 96.88 269 VAL A CA 1
ATOM 1968 C C . VAL A 1 269 ? -2.669 5.836 0.315 1.00 96.88 269 VAL A C 1
ATOM 1970 O O . VAL A 1 269 ? -3.900 5.798 0.307 1.00 96.88 269 VAL A O 1
ATOM 1973 N N . LEU A 1 270 ? -1.931 4.737 0.485 1.00 95.75 270 LEU A N 1
ATOM 1974 C CA . LEU A 1 270 ? -2.509 3.410 0.700 1.00 95.75 270 LEU A CA 1
ATOM 1975 C C . LEU A 1 270 ? -3.410 3.377 1.947 1.00 95.75 270 LEU A C 1
ATOM 1977 O O . LEU A 1 270 ? -4.560 2.940 1.863 1.00 95.75 270 LEU A O 1
ATOM 1981 N N . LEU A 1 271 ? -2.929 3.873 3.092 1.00 96.25 271 LEU A N 1
ATOM 1982 C CA . LEU A 1 271 ? -3.698 3.891 4.345 1.00 96.25 271 LEU A CA 1
ATOM 1983 C C . LEU A 1 271 ? -4.822 4.941 4.348 1.00 96.25 271 LEU A C 1
ATOM 1985 O O . LEU A 1 271 ? -5.870 4.731 4.967 1.00 96.25 271 LEU A O 1
ATOM 1989 N N . LEU A 1 272 ? -4.647 6.050 3.628 1.00 96.75 272 LEU A N 1
ATOM 1990 C CA . LEU A 1 272 ? -5.689 7.053 3.414 1.00 96.75 272 LEU A CA 1
ATOM 1991 C C . LEU A 1 272 ? -6.823 6.477 2.561 1.00 96.75 272 LEU A C 1
ATOM 1993 O O . LEU A 1 272 ? -7.994 6.617 2.908 1.00 96.75 272 LEU A O 1
ATOM 1997 N N . THR A 1 273 ? -6.477 5.744 1.503 1.00 96.12 273 THR A N 1
ATOM 1998 C CA . THR A 1 273 ? -7.441 5.022 0.666 1.00 96.12 273 THR A CA 1
ATOM 1999 C C . THR A 1 273 ? -8.163 3.947 1.476 1.00 96.12 273 THR A C 1
ATOM 2001 O O . THR A 1 273 ? -9.388 3.852 1.417 1.00 96.12 273 THR A O 1
ATOM 2004 N N . ALA A 1 274 ? -7.441 3.186 2.307 1.00 94.69 274 ALA A N 1
ATOM 2005 C CA . ALA A 1 274 ? -8.046 2.235 3.240 1.00 94.69 274 ALA A CA 1
ATOM 2006 C C . ALA A 1 274 ? -9.037 2.920 4.202 1.00 94.69 274 ALA A C 1
ATOM 2008 O O . ALA A 1 274 ? -10.131 2.404 4.427 1.00 94.69 274 ALA A O 1
ATOM 2009 N N . SER A 1 275 ? -8.694 4.107 4.715 1.00 94.94 275 SER A N 1
ATOM 2010 C CA . SER A 1 275 ? -9.570 4.894 5.595 1.00 94.94 275 SER A CA 1
ATOM 2011 C C . SER A 1 275 ? -10.823 5.370 4.857 1.00 94.94 275 SER A C 1
ATOM 2013 O O . SER A 1 275 ? -11.920 5.309 5.406 1.00 94.94 275 SER A O 1
ATOM 2015 N N . TRP A 1 276 ? -10.689 5.770 3.588 1.00 95.12 276 TRP A N 1
ATOM 2016 C CA . TRP A 1 276 ? -11.827 6.122 2.736 1.00 95.12 276 TRP A CA 1
ATOM 2017 C C . TRP A 1 276 ? -12.785 4.951 2.538 1.00 95.12 276 TRP A C 1
ATOM 2019 O O . TRP A 1 276 ? -14.001 5.098 2.693 1.00 95.12 276 TRP A O 1
ATOM 2029 N N . VAL A 1 277 ? -12.241 3.769 2.238 1.00 93.25 277 VAL A N 1
ATOM 2030 C CA . VAL A 1 277 ? -13.033 2.543 2.120 1.00 93.25 277 VAL A CA 1
ATOM 2031 C C . VAL A 1 277 ? -13.734 2.234 3.441 1.00 93.25 277 VAL A C 1
ATOM 2033 O O . VAL A 1 277 ? -14.935 1.977 3.424 1.00 93.25 277 VAL A O 1
ATOM 2036 N N . LYS A 1 278 ? -13.026 2.299 4.577 1.00 91.44 278 LYS A N 1
ATOM 2037 C CA . LYS A 1 278 ? -13.595 2.009 5.900 1.00 91.44 278 LYS A CA 1
ATOM 2038 C C . LYS A 1 278 ? -14.762 2.934 6.241 1.00 91.44 278 LYS A C 1
ATOM 2040 O O . LYS A 1 278 ? -15.837 2.442 6.564 1.00 91.44 278 LYS A O 1
ATOM 2045 N N . VAL A 1 279 ? -14.590 4.246 6.081 1.00 91.62 279 VAL A N 1
ATOM 2046 C CA . VAL A 1 279 ? -15.658 5.232 6.323 1.00 91.62 279 VAL A CA 1
ATOM 2047 C C . VAL A 1 279 ? -16.851 4.996 5.393 1.00 91.62 279 VAL A C 1
ATOM 2049 O O . VAL A 1 279 ? -17.996 5.053 5.830 1.00 91.62 279 VAL A O 1
ATOM 2052 N N . THR A 1 280 ? -16.599 4.669 4.123 1.00 90.12 280 THR A N 1
ATOM 2053 C CA . THR A 1 280 ? -17.674 4.360 3.166 1.00 90.12 280 THR A CA 1
ATOM 2054 C C . THR A 1 280 ? -18.409 3.070 3.535 1.00 90.12 280 THR A C 1
ATOM 2056 O O . THR A 1 280 ? -19.616 2.984 3.342 1.00 90.12 280 THR A O 1
ATOM 2059 N N . MET A 1 281 ? -17.702 2.065 4.058 1.00 86.56 281 MET A N 1
ATOM 2060 C CA . MET A 1 281 ? -18.306 0.826 4.552 1.00 86.56 281 MET A CA 1
ATOM 2061 C C . MET A 1 281 ? -19.164 1.067 5.796 1.00 86.56 281 MET A C 1
ATOM 2063 O O . MET A 1 281 ? -20.252 0.504 5.885 1.00 86.56 281 MET A O 1
ATOM 2067 N N . ASP A 1 282 ? -18.718 1.939 6.698 1.00 86.31 282 ASP A N 1
ATOM 2068 C CA . ASP A 1 282 ? -19.487 2.323 7.883 1.00 86.31 282 ASP A CA 1
ATOM 2069 C C . ASP A 1 282 ? -20.766 3.086 7.505 1.00 86.31 282 ASP A C 1
ATOM 2071 O O . ASP A 1 282 ? -21.818 2.831 8.086 1.00 86.31 282 ASP A O 1
ATOM 2075 N N . ASP A 1 283 ? -20.715 3.943 6.476 1.00 86.31 283 ASP A N 1
ATOM 2076 C CA . ASP A 1 283 ? -21.889 4.669 5.960 1.00 86.31 283 ASP A CA 1
ATOM 2077 C C . ASP A 1 283 ? -22.987 3.739 5.420 1.00 86.31 283 ASP A C 1
ATOM 2079 O O . ASP A 1 283 ? -24.169 4.068 5.494 1.00 86.31 283 ASP A O 1
ATOM 2083 N N . ILE A 1 284 ? -22.605 2.594 4.848 1.00 84.38 284 ILE A N 1
ATOM 2084 C CA . ILE A 1 284 ? -23.533 1.617 4.253 1.00 84.38 284 ILE A CA 1
ATOM 2085 C C . ILE A 1 284 ? -23.807 0.416 5.172 1.00 84.38 284 ILE A C 1
ATOM 2087 O O . ILE A 1 284 ? -24.465 -0.532 4.748 1.00 84.38 284 ILE A O 1
ATOM 2091 N N . GLY A 1 285 ? -23.275 0.419 6.400 1.00 77.88 285 GLY A N 1
ATOM 2092 C CA . GLY A 1 285 ? -23.430 -0.677 7.363 1.00 77.88 285 GLY A CA 1
ATOM 2093 C C . GLY A 1 285 ? -22.752 -1.994 6.958 1.00 77.88 285 GLY A C 1
ATOM 2094 O O . GLY A 1 285 ? -23.164 -3.062 7.407 1.00 77.88 285 GLY A O 1
ATOM 2095 N N . ALA A 1 286 ? -21.730 -1.958 6.097 1.00 79.69 286 ALA A N 1
ATOM 2096 C CA . ALA A 1 286 ? -21.026 -3.156 5.641 1.00 79.69 286 ALA A CA 1
ATOM 2097 C C . ALA A 1 286 ? -19.907 -3.561 6.617 1.00 79.69 286 ALA A C 1
ATOM 2099 O O . ALA A 1 286 ? -18.963 -2.807 6.847 1.00 79.69 286 ALA A O 1
ATOM 2100 N N . SER A 1 287 ? -19.951 -4.790 7.141 1.00 73.06 287 SER A N 1
ATOM 2101 C CA . SER A 1 287 ? -18.903 -5.315 8.026 1.00 73.06 287 SER A CA 1
ATOM 2102 C C . SER A 1 287 ? -17.677 -5.823 7.237 1.00 73.06 287 SER A C 1
ATOM 2104 O O . SER A 1 287 ? -17.846 -6.670 6.355 1.00 73.06 287 SER A O 1
ATOM 2106 N N . PRO A 1 288 ? -16.434 -5.422 7.578 1.00 64.31 288 PRO A N 1
ATOM 2107 C CA . PRO A 1 288 ? -15.221 -5.888 6.888 1.00 64.31 288 PRO A CA 1
ATOM 2108 C C . PRO A 1 288 ? -14.848 -7.362 7.129 1.00 64.31 288 PRO A C 1
ATOM 2110 O O . PRO A 1 288 ? -14.048 -7.924 6.375 1.00 64.31 288 PRO A O 1
ATOM 2113 N N . ARG A 1 289 ? -15.384 -7.993 8.186 1.00 63.97 289 ARG A N 1
ATOM 2114 C CA . ARG A 1 289 ? -14.995 -9.337 8.647 1.00 63.97 289 ARG A CA 1
ATOM 2115 C C . ARG A 1 289 ? -15.925 -10.437 8.127 1.00 63.97 289 ARG A C 1
ATOM 2117 O O . ARG A 1 289 ? -17.138 -10.264 8.068 1.00 63.97 289 ARG A O 1
ATOM 2124 N N . LEU A 1 290 ? -15.350 -11.605 7.838 1.00 52.97 290 LEU A N 1
ATOM 2125 C CA . LEU A 1 290 ? -16.071 -12.879 7.805 1.00 52.97 290 LEU A CA 1
ATOM 2126 C C . LEU A 1 290 ? -16.196 -13.363 9.252 1.00 52.97 290 LEU A C 1
ATOM 2128 O O . LEU A 1 290 ? -15.282 -14.004 9.758 1.00 52.97 290 LEU A O 1
ATOM 2132 N N . LEU A 1 291 ? -17.274 -13.006 9.942 1.00 50.75 291 LEU A N 1
ATOM 2133 C CA . LEU A 1 291 ? -17.558 -13.615 11.237 1.00 50.75 291 LEU A CA 1
ATOM 2134 C C . LEU A 1 291 ? -18.181 -14.988 10.991 1.00 50.75 291 LEU A C 1
ATOM 2136 O O . LEU A 1 291 ? -19.211 -15.098 10.323 1.00 50.75 291 LEU A O 1
ATOM 2140 N N . THR A 1 292 ? -17.581 -16.042 11.541 1.00 53.59 292 THR A N 1
ATOM 2141 C CA . THR A 1 292 ? -18.293 -17.314 11.698 1.00 53.59 292 THR A CA 1
ATOM 2142 C C . THR A 1 292 ? -19.511 -17.045 12.591 1.00 53.59 292 THR A C 1
ATOM 2144 O O . THR A 1 292 ? -19.406 -16.267 13.536 1.00 53.59 292 THR A O 1
ATOM 2147 N N . ALA A 1 293 ? -20.675 -17.660 12.351 1.00 51.31 293 ALA A N 1
ATOM 2148 C CA . ALA A 1 293 ? -21.908 -17.347 13.098 1.00 51.31 293 ALA A CA 1
ATOM 2149 C C . ALA A 1 293 ? -21.768 -17.435 14.639 1.00 51.31 293 ALA A C 1
ATOM 2151 O O . ALA A 1 293 ? -22.506 -16.770 15.362 1.00 51.31 293 ALA A O 1
ATOM 2152 N N . LYS A 1 294 ? -20.808 -18.226 15.143 1.00 52.69 294 LYS A N 1
ATOM 2153 C CA . LYS A 1 294 ? -20.418 -18.261 16.563 1.00 52.69 294 LYS A CA 1
ATOM 2154 C C . LYS A 1 294 ? -19.649 -17.009 17.005 1.00 52.69 294 LYS A C 1
ATOM 2156 O O . LYS A 1 294 ? -20.042 -16.378 17.977 1.00 52.69 294 LYS A O 1
ATOM 2161 N N . GLU A 1 295 ? -18.632 -16.608 16.249 1.00 57.00 295 GLU A N 1
ATOM 2162 C CA . GLU A 1 295 ? -17.808 -15.422 16.525 1.00 57.00 295 GLU A CA 1
ATOM 2163 C C . GLU A 1 295 ? -18.634 -14.124 16.405 1.00 57.00 295 GLU A C 1
ATOM 2165 O O . GLU A 1 295 ? -18.431 -13.195 17.178 1.00 57.00 295 GLU A O 1
ATOM 2170 N N . ALA A 1 296 ? -19.637 -14.080 15.513 1.00 54.69 296 ALA A N 1
ATOM 2171 C CA . ALA A 1 296 ? -20.576 -12.955 15.415 1.00 54.69 296 ALA A CA 1
ATOM 2172 C C . ALA A 1 296 ? -21.439 -12.783 16.674 1.00 54.69 296 ALA A C 1
ATOM 2174 O O . ALA A 1 296 ? -21.687 -11.656 17.095 1.00 54.69 296 ALA A O 1
ATOM 2175 N N . ARG A 1 297 ? -21.891 -13.897 17.271 1.00 56.50 297 ARG A N 1
ATOM 2176 C CA . ARG A 1 297 ? -22.695 -13.898 18.504 1.00 56.50 297 ARG A CA 1
ATOM 2177 C C . ARG A 1 297 ? -21.852 -13.545 19.723 1.00 56.50 297 ARG A C 1
ATOM 2179 O O . ARG A 1 297 ? -22.318 -12.827 20.603 1.00 56.50 297 ARG A O 1
ATOM 2186 N N . GLU A 1 298 ? -20.617 -14.029 19.778 1.00 60.75 298 GLU A N 1
ATOM 2187 C CA . GLU A 1 298 ? -19.678 -13.676 20.844 1.00 60.75 298 GLU A CA 1
ATOM 2188 C C . GLU A 1 298 ? -19.315 -12.189 20.781 1.00 60.75 298 GLU A C 1
ATOM 2190 O O . GLU A 1 298 ? -19.435 -11.498 21.790 1.00 60.75 298 GLU A O 1
ATOM 2195 N N . GLU A 1 299 ? -18.995 -11.657 19.598 1.00 61.00 299 GLU A N 1
ATOM 2196 C CA . GLU A 1 299 ? -18.649 -10.242 19.434 1.00 61.00 299 GLU A CA 1
ATOM 2197 C C . GLU A 1 299 ? -19.855 -9.307 19.621 1.00 61.00 299 GLU A C 1
ATOM 2199 O O . GLU A 1 299 ? -19.701 -8.255 20.237 1.00 61.00 299 GLU A O 1
ATOM 2204 N N . SER A 1 300 ? -21.066 -9.677 19.177 1.00 60.69 300 SER A N 1
ATOM 2205 C CA . SER A 1 300 ? -22.272 -8.885 19.468 1.00 60.69 300 SER A CA 1
ATOM 2206 C C . SER A 1 300 ? -22.554 -8.812 20.966 1.00 60.69 300 SER A C 1
ATOM 2208 O O . SER A 1 300 ? -22.973 -7.780 21.473 1.00 60.69 300 SER A O 1
ATOM 2210 N N . THR A 1 301 ? -22.299 -9.899 21.694 1.00 63.84 301 THR A N 1
ATOM 2211 C CA . THR A 1 301 ? -22.459 -9.900 23.152 1.00 63.84 301 THR A CA 1
ATOM 2212 C C . THR A 1 301 ? -21.391 -9.018 23.801 1.00 63.84 301 THR A C 1
ATOM 2214 O O . THR A 1 301 ? -21.694 -8.249 24.707 1.00 63.84 301 THR A O 1
ATOM 2217 N N . ASP A 1 302 ? -20.157 -9.057 23.297 1.00 67.00 302 ASP A N 1
ATOM 2218 C CA . ASP A 1 302 ? -19.046 -8.250 23.805 1.00 67.00 302 ASP A CA 1
ATOM 2219 C C . ASP A 1 302 ? -19.241 -6.744 23.536 1.00 67.00 302 ASP A C 1
ATOM 2221 O O . ASP A 1 302 ? -18.908 -5.909 24.380 1.00 67.00 302 ASP A O 1
ATOM 2225 N N . THR A 1 303 ? -19.826 -6.369 22.391 1.00 67.44 303 THR A N 1
ATOM 2226 C CA . THR A 1 303 ? -20.198 -4.974 22.095 1.00 67.44 303 THR A CA 1
ATOM 2227 C C . THR A 1 303 ? -21.372 -4.499 22.947 1.00 67.44 303 THR A C 1
ATOM 2229 O O . THR A 1 303 ? -21.309 -3.379 23.456 1.00 67.44 303 THR A O 1
ATOM 2232 N N . ILE A 1 304 ? -22.384 -5.344 23.180 1.00 75.75 304 ILE A N 1
ATOM 2233 C CA . ILE A 1 304 ? -23.488 -5.056 24.111 1.00 75.75 304 ILE A CA 1
ATOM 2234 C C . ILE A 1 304 ? -22.944 -4.835 25.527 1.00 75.75 304 ILE A C 1
ATOM 2236 O O . ILE A 1 304 ? -23.245 -3.811 26.133 1.00 75.75 304 ILE A O 1
ATOM 2240 N N . LEU A 1 305 ? -22.060 -5.711 26.016 1.00 72.25 305 LEU A N 1
ATOM 2241 C CA . LEU A 1 305 ? -21.443 -5.587 27.343 1.00 72.25 305 LEU A CA 1
ATOM 2242 C C . LEU A 1 305 ? -20.601 -4.311 27.483 1.00 72.25 305 LEU A C 1
ATOM 2244 O O . LEU A 1 305 ? -20.575 -3.687 28.545 1.00 72.25 305 LEU A O 1
ATOM 2248 N N . ARG A 1 306 ? -19.897 -3.893 26.423 1.00 75.44 306 ARG A N 1
ATOM 2249 C CA . ARG A 1 306 ? -19.157 -2.618 26.416 1.00 75.44 306 ARG A CA 1
ATOM 2250 C C . ARG A 1 306 ? -20.098 -1.419 26.462 1.00 75.44 306 ARG A C 1
ATOM 2252 O O . ARG A 1 306 ? -19.838 -0.495 27.230 1.00 75.44 306 ARG A O 1
ATOM 2259 N N . ALA A 1 307 ? -21.174 -1.442 25.677 1.00 78.00 307 ALA A N 1
ATOM 2260 C CA . ALA A 1 307 ? -22.183 -0.387 25.682 1.00 78.00 307 ALA A CA 1
ATOM 2261 C C . ALA A 1 307 ? -22.880 -0.285 27.048 1.00 78.00 307 ALA A C 1
ATOM 2263 O O . ALA A 1 307 ? -23.044 0.813 27.577 1.00 78.00 307 ALA A O 1
ATOM 2264 N N . GLU A 1 308 ? -23.210 -1.423 27.657 1.00 81.38 308 GLU A N 1
ATOM 2265 C CA . GLU A 1 308 ? -23.817 -1.507 28.984 1.00 81.38 308 GLU A CA 1
ATOM 2266 C C . GLU A 1 308 ? -22.876 -0.975 30.072 1.00 81.38 308 GLU A C 1
ATOM 2268 O O . GLU A 1 308 ? -23.273 -0.131 30.874 1.00 81.38 308 GLU A O 1
ATOM 2273 N N . ARG A 1 309 ? -21.590 -1.351 30.039 1.00 79.50 309 ARG A N 1
ATOM 2274 C CA . ARG A 1 309 ? -20.565 -0.777 30.929 1.00 79.50 309 ARG A CA 1
ATOM 2275 C C . ARG A 1 309 ? -20.462 0.733 30.807 1.00 79.50 309 ARG A C 1
ATOM 2277 O O . ARG A 1 309 ? -20.367 1.419 31.821 1.00 79.50 309 ARG A O 1
ATOM 2284 N N . GLN A 1 310 ? -20.439 1.244 29.580 1.00 81.31 310 GLN A N 1
ATOM 2285 C CA . GLN A 1 310 ? -20.295 2.673 29.342 1.00 81.31 310 GLN A CA 1
ATOM 2286 C C . GLN A 1 310 ? -21.528 3.440 29.829 1.00 81.31 310 GLN A C 1
ATOM 2288 O O . GLN A 1 310 ? -21.375 4.461 30.493 1.00 81.31 310 GLN A O 1
ATOM 2293 N N . LYS A 1 311 ? -22.730 2.903 29.588 1.00 87.69 311 LYS A N 1
ATOM 2294 C CA . LYS A 1 311 ? -23.988 3.463 30.091 1.00 87.69 311 LYS A CA 1
ATOM 2295 C C . LYS A 1 311 ? -24.015 3.511 31.621 1.00 87.69 311 LYS A C 1
ATOM 2297 O O . LYS A 1 311 ? -24.242 4.577 32.186 1.00 87.69 311 LYS A O 1
ATOM 2302 N N . ILE A 1 312 ? -23.703 2.396 32.286 1.00 85.00 312 ILE A N 1
ATOM 2303 C CA . ILE A 1 312 ? -23.680 2.327 33.754 1.00 85.00 312 ILE A CA 1
ATOM 2304 C C . ILE A 1 312 ? -22.614 3.267 34.328 1.00 85.00 312 ILE A C 1
ATOM 2306 O O . ILE A 1 312 ? -22.868 3.943 35.318 1.00 85.00 312 ILE A O 1
ATOM 2310 N N . ALA A 1 313 ? -21.431 3.358 33.714 1.00 82.69 313 ALA A N 1
ATOM 2311 C CA . ALA A 1 313 ? -20.390 4.279 34.167 1.00 82.69 313 ALA A CA 1
ATOM 2312 C C . ALA A 1 313 ? -20.863 5.742 34.124 1.00 82.69 313 ALA A C 1
ATOM 2314 O O . ALA A 1 313 ? -20.635 6.483 35.081 1.00 82.69 313 ALA A O 1
ATOM 2315 N N . THR A 1 314 ? -21.561 6.147 33.059 1.00 87.94 314 THR A N 1
ATOM 2316 C CA . THR A 1 314 ? -22.173 7.480 32.962 1.00 87.94 314 THR A CA 1
ATOM 2317 C C . THR A 1 314 ? -23.250 7.684 34.028 1.00 87.94 314 THR A C 1
ATOM 2319 O O . THR A 1 314 ? -23.208 8.683 34.742 1.00 87.94 314 THR A O 1
ATOM 2322 N N . GLU A 1 315 ? -24.155 6.721 34.216 1.00 86.81 315 GLU A N 1
ATOM 2323 C CA . GLU A 1 315 ? -25.209 6.796 35.238 1.00 86.81 315 GLU A CA 1
ATOM 2324 C C . GLU A 1 315 ? -24.638 6.868 36.663 1.00 86.81 315 GLU A C 1
ATOM 2326 O O . GLU A 1 315 ? -25.150 7.605 37.504 1.00 86.81 315 GLU A O 1
ATOM 2331 N N . VAL A 1 316 ? -23.541 6.159 36.948 1.00 86.69 316 VAL A N 1
ATOM 2332 C CA . VAL A 1 316 ? -22.838 6.225 38.239 1.00 86.69 316 VAL A CA 1
ATOM 2333 C C . VAL A 1 316 ? -22.239 7.614 38.472 1.00 86.69 316 VAL A C 1
ATOM 2335 O O . VAL A 1 316 ? -22.318 8.122 39.595 1.00 86.69 316 VAL A O 1
ATOM 2338 N N . ILE A 1 317 ? -21.658 8.236 37.440 1.00 86.25 317 ILE A N 1
ATOM 2339 C CA . ILE A 1 317 ? -21.123 9.604 37.516 1.00 86.25 317 ILE A CA 1
ATOM 2340 C C . ILE A 1 317 ? -22.261 10.595 37.786 1.00 86.25 317 ILE A C 1
ATOM 2342 O O . ILE A 1 317 ? -22.183 11.358 38.750 1.00 86.25 317 ILE A O 1
ATOM 2346 N N . GLU A 1 318 ? -23.353 10.525 37.021 1.00 87.75 318 GLU A N 1
ATOM 2347 C CA . GLU A 1 318 ? -24.523 11.388 37.221 1.00 87.75 318 GLU A CA 1
ATOM 2348 C C . GLU A 1 318 ? -25.152 11.199 38.608 1.00 87.75 318 GLU A C 1
ATOM 2350 O O . GLU A 1 318 ? -25.458 12.168 39.305 1.00 87.75 318 GLU A O 1
ATOM 2355 N N . ALA A 1 319 ? -25.312 9.955 39.065 1.00 85.31 319 ALA A N 1
ATOM 2356 C CA . ALA A 1 319 ? -25.855 9.661 40.388 1.00 85.31 319 ALA A CA 1
ATOM 2357 C C . ALA A 1 319 ? -24.937 10.166 41.510 1.00 85.31 319 ALA A C 1
ATOM 2359 O O . ALA A 1 319 ? -25.416 10.610 42.558 1.00 85.31 319 ALA A O 1
ATOM 2360 N N . ARG A 1 320 ? -23.615 10.146 41.301 1.00 88.25 320 ARG A N 1
ATOM 2361 C CA . ARG A 1 320 ? -22.647 10.730 42.235 1.00 88.25 320 ARG A CA 1
ATOM 2362 C C . ARG A 1 320 ? -22.779 12.250 42.302 1.00 88.25 320 ARG A C 1
ATOM 2364 O O . ARG A 1 320 ? -22.721 12.807 43.398 1.00 88.25 320 ARG A O 1
ATOM 2371 N N . GLU A 1 321 ? -22.983 12.915 41.169 1.00 88.06 321 GLU A N 1
ATOM 2372 C CA . GLU A 1 321 ? -23.241 14.358 41.117 1.00 88.06 321 GLU A CA 1
ATOM 2373 C C . GLU A 1 321 ? -24.568 14.729 41.794 1.00 88.06 321 GLU A C 1
ATOM 2375 O O . GLU A 1 321 ? -24.597 15.650 42.618 1.00 88.06 321 GLU A O 1
ATOM 2380 N N . ARG A 1 322 ? -25.646 13.968 41.550 1.00 85.44 322 ARG A N 1
ATOM 2381 C CA . ARG A 1 322 ? -26.934 14.120 42.257 1.00 85.44 322 ARG A CA 1
ATOM 2382 C C . ARG A 1 322 ? -26.775 13.941 43.764 1.00 85.44 322 ARG A C 1
ATOM 2384 O O . ARG A 1 322 ? -27.331 14.711 44.538 1.00 85.44 322 ARG A O 1
ATOM 2391 N N . LEU A 1 323 ? -25.980 12.965 44.204 1.00 86.62 323 LEU A N 1
ATOM 2392 C CA . LEU A 1 323 ? -25.691 12.751 45.625 1.00 86.62 323 LEU A CA 1
ATOM 2393 C C . LEU A 1 323 ? -24.944 13.933 46.261 1.00 86.62 323 LEU A C 1
ATOM 2395 O O . LEU A 1 323 ? -25.220 14.276 47.412 1.00 86.62 323 LEU A O 1
ATOM 2399 N N . ASN A 1 324 ? -24.000 14.534 45.535 1.00 86.50 324 ASN A N 1
ATOM 2400 C CA . ASN A 1 324 ? -23.219 15.674 46.017 1.00 86.50 324 ASN A CA 1
ATOM 2401 C C . ASN A 1 324 ? -24.040 16.974 46.057 1.00 86.50 324 ASN A C 1
ATOM 2403 O O . ASN A 1 324 ? -23.816 17.801 46.938 1.00 86.50 324 ASN A O 1
ATOM 2407 N N . SER A 1 325 ? -24.988 17.139 45.131 1.00 87.69 325 SER A N 1
ATOM 2408 C CA . SER A 1 325 ? -25.878 18.307 45.037 1.00 87.69 325 SER A CA 1
ATOM 2409 C C . SER A 1 325 ? -27.176 18.169 45.849 1.00 87.69 325 SER A C 1
ATOM 2411 O O . SER A 1 325 ? -27.889 19.153 46.042 1.00 87.69 325 SER A O 1
ATOM 2413 N N . ALA A 1 326 ? -27.487 16.975 46.368 1.00 84.06 326 ALA A N 1
ATOM 2414 C CA . ALA A 1 326 ? -28.720 16.720 47.106 1.00 84.06 326 ALA A CA 1
ATOM 2415 C C . ALA A 1 326 ? -28.772 17.451 48.468 1.00 84.06 326 ALA A C 1
ATOM 2417 O O . ALA A 1 326 ? -27.834 17.352 49.270 1.00 84.06 326 ALA A O 1
ATOM 2418 N N . PRO A 1 327 ? -29.912 18.085 48.814 1.00 86.88 327 PRO A N 1
ATOM 2419 C CA . PRO A 1 327 ? -30.160 18.610 50.155 1.00 86.88 327 PRO A CA 1
ATOM 2420 C C . PRO A 1 327 ? -30.018 17.519 51.227 1.00 86.88 327 PRO A C 1
ATOM 2422 O O . PRO A 1 327 ? -30.405 16.367 51.007 1.00 86.88 327 PRO A O 1
ATOM 2425 N N . ARG A 1 328 ? -29.533 17.884 52.427 1.00 80.19 328 ARG A N 1
ATOM 2426 C CA . ARG A 1 328 ? -29.266 16.948 53.547 1.00 80.19 328 ARG A CA 1
ATOM 2427 C C . ARG A 1 328 ? -30.417 15.968 53.822 1.00 80.19 328 ARG A C 1
ATOM 2429 O O . ARG A 1 328 ? -30.155 14.797 54.076 1.00 80.19 328 ARG A O 1
ATOM 2436 N N . PHE A 1 329 ? -31.663 16.427 53.716 1.00 82.38 329 PHE A N 1
ATOM 2437 C CA . PHE A 1 329 ? -32.865 15.626 53.977 1.00 82.38 329 PHE A CA 1
ATOM 2438 C C . PHE A 1 329 ? -33.159 14.547 52.919 1.00 82.38 329 PHE A C 1
ATOM 2440 O O . PHE A 1 329 ? -33.705 13.501 53.256 1.00 82.38 329 PHE A O 1
ATOM 2447 N N . PHE A 1 330 ? -32.776 14.755 51.654 1.00 81.00 330 PHE A N 1
ATOM 2448 C CA . PHE A 1 330 ? -33.017 13.805 50.552 1.00 81.00 330 PHE A CA 1
ATOM 2449 C C . PHE A 1 330 ? -31.783 12.988 50.169 1.00 81.00 330 PHE A C 1
ATOM 2451 O O . PHE A 1 330 ? -31.856 12.082 49.336 1.00 81.00 330 PHE A O 1
ATOM 2458 N N . ARG A 1 331 ? -30.648 13.254 50.819 1.00 86.19 331 ARG A N 1
ATOM 2459 C CA . ARG A 1 331 ? -29.369 12.601 50.544 1.00 86.19 331 ARG A CA 1
ATOM 2460 C C . ARG A 1 331 ? -29.421 11.078 50.704 1.00 86.19 331 ARG A C 1
ATOM 2462 O O . ARG A 1 331 ? -28.697 10.374 50.010 1.00 86.19 331 ARG A O 1
ATOM 2469 N N . TRP A 1 332 ? -30.299 10.553 51.561 1.00 85.00 332 TRP A N 1
ATOM 2470 C CA . TRP A 1 332 ? -30.485 9.107 51.727 1.00 85.00 332 TRP A CA 1
ATOM 2471 C C . TRP A 1 332 ? -31.061 8.427 50.473 1.00 85.00 332 TRP A C 1
ATOM 2473 O O . TRP A 1 332 ? -30.620 7.327 50.140 1.00 85.00 332 TRP A O 1
ATOM 2483 N N . LYS A 1 333 ? -31.975 9.084 49.737 1.00 86.31 333 LYS A N 1
ATOM 2484 C CA . LYS A 1 333 ? -32.523 8.561 48.471 1.00 86.31 333 LYS A CA 1
ATOM 2485 C C . LYS A 1 333 ? -31.462 8.550 47.374 1.00 86.31 333 LYS A C 1
ATOM 2487 O O . LYS A 1 333 ? -31.239 7.509 46.765 1.00 86.31 333 LYS A O 1
ATOM 2492 N N . ALA A 1 334 ? -30.744 9.661 47.205 1.00 83.50 334 ALA A N 1
ATOM 2493 C CA . ALA A 1 334 ? -29.634 9.744 46.252 1.00 83.50 334 ALA A CA 1
ATOM 2494 C C . ALA A 1 334 ? -28.523 8.724 46.578 1.00 83.50 334 ALA A C 1
ATOM 2496 O O . ALA A 1 334 ? -27.916 8.134 45.687 1.00 83.50 334 ALA A O 1
ATOM 2497 N N . MET A 1 335 ? -28.288 8.452 47.869 1.00 87.38 335 MET A N 1
ATOM 2498 C CA . MET A 1 335 ? -27.325 7.436 48.303 1.00 87.38 335 MET A CA 1
ATOM 2499 C C . MET A 1 335 ? -27.804 6.016 47.976 1.00 87.38 335 MET A C 1
ATOM 2501 O O . MET A 1 335 ? -26.987 5.160 47.636 1.00 87.38 335 MET A O 1
ATOM 2505 N N . ALA A 1 336 ? -29.108 5.745 48.080 1.00 89.25 336 ALA A N 1
ATOM 2506 C CA . ALA A 1 336 ? -29.688 4.455 47.717 1.00 89.25 336 ALA A CA 1
ATOM 2507 C C . ALA A 1 336 ? -29.586 4.189 46.204 1.00 89.25 336 ALA A C 1
ATOM 2509 O O . ALA A 1 336 ? -29.172 3.095 45.815 1.00 89.25 336 ALA A O 1
ATOM 2510 N N . GLU A 1 337 ? -29.873 5.199 45.376 1.00 87.06 337 GLU A N 1
ATOM 2511 C CA . GLU A 1 337 ? -29.739 5.156 43.912 1.00 87.06 337 GLU A CA 1
ATOM 2512 C C . GLU A 1 337 ? -28.279 4.911 43.497 1.00 87.06 337 GLU A C 1
ATOM 2514 O O . GLU A 1 337 ? -27.984 3.917 42.832 1.00 87.06 337 GLU A O 1
ATOM 2519 N N . TYR A 1 338 ? -27.329 5.695 44.017 1.00 86.00 338 TYR A N 1
ATOM 2520 C CA . TYR A 1 338 ? -25.896 5.498 43.764 1.00 86.00 338 TYR A CA 1
ATOM 2521 C C . TYR A 1 338 ? -25.400 4.097 44.179 1.00 86.00 338 TYR A C 1
ATOM 2523 O O . TYR A 1 338 ? -24.653 3.439 43.453 1.00 86.00 338 TYR A O 1
ATOM 2531 N N . ARG A 1 339 ? -25.851 3.581 45.333 1.00 90.88 339 ARG A N 1
ATOM 2532 C CA . ARG A 1 339 ? -25.520 2.214 45.784 1.00 90.88 339 ARG A CA 1
ATOM 2533 C C . ARG A 1 339 ? -26.144 1.121 44.914 1.00 90.88 339 ARG A C 1
ATOM 2535 O O . ARG A 1 339 ? -25.632 0.000 44.914 1.00 90.88 339 ARG A O 1
ATOM 2542 N N . SER A 1 340 ? -27.267 1.383 44.249 1.00 90.56 340 SER A N 1
ATOM 2543 C CA . SER A 1 340 ? -27.881 0.427 43.320 1.00 90.56 340 SER A CA 1
ATOM 2544 C C . SER A 1 340 ? -27.063 0.317 42.032 1.00 90.56 340 SER A C 1
ATOM 2546 O O . SER A 1 340 ? -26.630 -0.784 41.695 1.00 90.56 340 SER A O 1
ATOM 2548 N N . LEU A 1 341 ? -26.686 1.454 41.446 1.00 87.12 341 LEU A N 1
ATOM 2549 C CA . LEU A 1 341 ? -25.867 1.522 40.236 1.00 87.12 341 LEU A CA 1
ATOM 2550 C C . LEU A 1 341 ? -24.462 0.938 40.451 1.00 87.12 341 LEU A C 1
ATOM 2552 O O . LEU A 1 341 ? -23.971 0.175 39.628 1.00 87.12 341 LEU A O 1
ATOM 2556 N N . LEU A 1 342 ? -23.840 1.164 41.617 1.00 87.25 342 LEU A N 1
ATOM 2557 C CA . LEU A 1 342 ? -22.563 0.517 41.970 1.00 87.25 342 LEU A CA 1
ATOM 2558 C C . LEU A 1 342 ? -22.650 -1.012 42.118 1.00 87.25 342 LEU A C 1
ATOM 2560 O O . LEU A 1 342 ? -21.632 -1.707 42.039 1.00 87.25 342 LEU A O 1
ATOM 2564 N N . ARG A 1 343 ? -23.831 -1.558 42.433 1.00 90.31 343 ARG A N 1
ATOM 2565 C CA . ARG A 1 343 ? -24.039 -3.015 42.478 1.00 90.31 343 ARG A CA 1
ATOM 2566 C C . ARG A 1 343 ? -24.207 -3.572 41.071 1.00 90.31 343 ARG A C 1
ATOM 2568 O O . ARG A 1 343 ? -23.665 -4.635 40.787 1.00 90.31 343 ARG A O 1
ATOM 2575 N N . GLU A 1 344 ? -24.906 -2.843 40.213 1.00 87.56 344 GLU A N 1
ATOM 2576 C CA . GLU A 1 344 ? -25.096 -3.181 38.805 1.00 87.56 344 GLU A CA 1
ATOM 2577 C C . GLU A 1 344 ? -23.775 -3.132 38.030 1.00 87.56 344 GLU A C 1
ATOM 2579 O O . GLU A 1 344 ? -23.401 -4.125 37.409 1.00 87.56 344 GLU A O 1
ATOM 2584 N N . GLN A 1 345 ? -22.976 -2.076 38.216 1.00 88.62 345 GLN A N 1
ATOM 2585 C CA . GLN A 1 345 ? -21.627 -1.972 37.655 1.00 88.62 345 GLN A CA 1
ATOM 2586 C C . GLN A 1 345 ? -20.761 -3.181 38.029 1.00 88.62 345 GLN A C 1
ATOM 2588 O O . GLN A 1 345 ? -20.142 -3.802 37.167 1.00 88.62 345 GLN A O 1
ATOM 2593 N N . ARG A 1 346 ? -20.762 -3.570 39.312 1.00 87.44 346 ARG A N 1
ATOM 2594 C CA . ARG A 1 346 ? -20.004 -4.738 39.783 1.00 87.44 346 ARG A CA 1
ATOM 2595 C C . ARG A 1 346 ? -20.496 -6.055 39.189 1.00 87.44 346 ARG A C 1
ATOM 2597 O O . ARG A 1 346 ? -19.678 -6.942 38.963 1.00 87.44 346 ARG A O 1
ATOM 2604 N N . ARG A 1 347 ? -21.800 -6.204 38.930 1.00 87.75 347 ARG A N 1
ATOM 2605 C CA . ARG A 1 347 ? -22.348 -7.399 38.267 1.00 87.75 347 ARG A CA 1
ATOM 2606 C C . ARG A 1 347 ? -21.863 -7.500 36.827 1.00 87.75 347 ARG A C 1
ATOM 2608 O O . ARG A 1 347 ? -21.313 -8.534 36.462 1.00 87.75 347 ARG A O 1
ATOM 2615 N N . VAL A 1 348 ? -21.988 -6.418 36.062 1.00 84.19 348 VAL A N 1
ATOM 2616 C CA . VAL A 1 348 ? -21.542 -6.371 34.662 1.00 84.19 348 VAL A CA 1
ATOM 2617 C C . VAL A 1 348 ? -20.022 -6.554 34.566 1.00 84.19 348 VAL A C 1
ATOM 2619 O O . VAL A 1 348 ? -19.518 -7.253 33.687 1.00 84.19 348 VAL A O 1
ATOM 2622 N N . GLU A 1 349 ? -19.257 -5.997 35.510 1.00 82.06 349 GLU A N 1
ATOM 2623 C CA . GLU A 1 349 ? -17.811 -6.218 35.579 1.00 82.06 349 GLU A CA 1
ATOM 2624 C C . GLU A 1 349 ? -17.432 -7.665 35.915 1.00 82.06 349 GLU A C 1
ATOM 2626 O O . GLU A 1 349 ? -16.507 -8.200 35.298 1.00 82.06 349 GLU A O 1
ATOM 2631 N N . ALA A 1 350 ? -18.147 -8.306 36.841 1.00 84.38 350 ALA A N 1
ATOM 2632 C CA . ALA A 1 350 ? -17.927 -9.704 37.198 1.00 84.38 350 ALA A CA 1
ATOM 2633 C C . ALA A 1 350 ? -18.290 -10.657 36.048 1.00 84.38 350 ALA A C 1
ATOM 2635 O O . ALA A 1 350 ? -17.572 -11.628 35.808 1.00 84.38 350 ALA A O 1
ATOM 2636 N N . GLU A 1 351 ? -19.366 -10.375 35.310 1.00 82.62 351 GLU A N 1
ATOM 2637 C CA . GLU A 1 351 ? -19.759 -11.149 34.130 1.00 82.62 351 GLU A CA 1
ATOM 2638 C C . GLU A 1 351 ? -18.712 -11.036 33.014 1.00 82.62 351 GLU A C 1
ATOM 2640 O O . GLU A 1 351 ? -18.259 -12.048 32.473 1.00 82.62 351 GLU A O 1
ATOM 2645 N N . ALA A 1 352 ? -18.221 -9.822 32.757 1.00 75.44 352 ALA A N 1
ATOM 2646 C CA . ALA A 1 352 ? -17.133 -9.596 31.813 1.00 75.44 352 ALA A CA 1
ATOM 2647 C C . ALA A 1 352 ? -15.818 -10.279 32.243 1.00 75.44 352 ALA A C 1
ATOM 2649 O O . ALA A 1 352 ? -15.084 -10.795 31.398 1.00 75.44 352 ALA A O 1
ATOM 2650 N N . GLN A 1 353 ? -15.499 -10.305 33.545 1.00 79.31 353 GLN A N 1
ATOM 2651 C CA . GLN A 1 353 ? -14.330 -11.029 34.057 1.00 79.31 353 GLN A CA 1
ATOM 2652 C C . GLN A 1 353 ? -14.476 -12.543 33.885 1.00 79.31 353 GLN A C 1
ATOM 2654 O O . GLN A 1 353 ? -13.563 -13.168 33.351 1.00 79.31 353 GLN A O 1
ATOM 2659 N N . ARG A 1 354 ? -15.615 -13.136 34.273 1.00 80.44 354 ARG A N 1
ATOM 2660 C CA . ARG A 1 354 ? -15.874 -14.579 34.102 1.00 80.44 354 ARG A CA 1
ATOM 2661 C C . ARG A 1 354 ? -15.700 -15.015 32.651 1.00 80.44 354 ARG A C 1
ATOM 2663 O O . ARG A 1 354 ? -14.987 -15.977 32.383 1.00 80.44 354 ARG A O 1
ATOM 2670 N N . ARG A 1 355 ? -16.249 -14.240 31.715 1.00 68.75 355 ARG A N 1
ATOM 2671 C CA . ARG A 1 355 ? -16.134 -14.507 30.275 1.00 68.75 355 ARG A CA 1
ATOM 2672 C C . ARG A 1 355 ? -14.699 -14.416 29.761 1.00 68.75 355 ARG A C 1
ATOM 2674 O O . ARG A 1 355 ? -14.311 -15.233 28.934 1.00 68.75 355 ARG A O 1
ATOM 2681 N N . ARG A 1 356 ? -13.876 -13.489 30.273 1.00 67.62 356 ARG A N 1
ATOM 2682 C CA . ARG A 1 356 ? -12.434 -13.460 29.951 1.00 67.62 356 ARG A CA 1
ATOM 2683 C C . ARG A 1 356 ? -11.712 -14.733 30.395 1.00 67.62 356 ARG A C 1
ATOM 2685 O O . ARG A 1 356 ? -10.824 -15.190 29.685 1.00 67.62 356 ARG A O 1
ATOM 2692 N N . PHE A 1 357 ? -12.085 -15.303 31.541 1.00 68.81 357 PHE A N 1
ATOM 2693 C CA . PHE A 1 357 ? -11.495 -16.553 32.031 1.00 68.81 357 PHE A CA 1
ATOM 2694 C C . PHE A 1 357 ? -11.989 -17.794 31.274 1.00 68.81 357 PHE A C 1
ATOM 2696 O O . PHE A 1 357 ? -11.240 -18.761 31.149 1.00 68.81 357 PHE A O 1
ATOM 2703 N N . GLU A 1 358 ? -13.218 -17.777 30.757 1.00 65.75 358 GLU A N 1
ATOM 2704 C CA . GLU A 1 358 ? -13.779 -18.863 29.941 1.00 65.75 358 GLU A CA 1
ATOM 2705 C C . GLU A 1 358 ? -13.279 -18.822 28.489 1.00 65.75 358 GLU A C 1
ATOM 2707 O O . GLU A 1 358 ? -12.916 -19.858 27.938 1.00 65.75 358 GLU A O 1
ATOM 2712 N N . GLY A 1 359 ? -13.165 -17.632 27.891 1.00 54.78 359 GLY A N 1
ATOM 2713 C CA . GLY A 1 359 ? -12.649 -17.447 26.529 1.00 54.78 359 GLY A CA 1
ATOM 2714 C C . GLY A 1 359 ? -11.138 -17.671 26.374 1.00 54.78 359 GLY A C 1
ATOM 2715 O O . GLY A 1 359 ? -10.655 -17.777 25.254 1.00 54.78 359 GLY A O 1
ATOM 2716 N N . GLY A 1 360 ? -10.385 -17.755 27.477 1.00 43.28 360 GLY A N 1
ATOM 2717 C CA . GLY A 1 360 ? -8.939 -18.015 27.478 1.00 43.28 360 GLY A CA 1
ATOM 2718 C C . GLY A 1 360 ? -8.534 -19.496 27.516 1.00 43.28 360 GLY A C 1
ATOM 2719 O O . GLY A 1 360 ? -7.340 -19.775 27.564 1.00 43.28 360 GLY A O 1
ATOM 2720 N N . ARG A 1 361 ? -9.488 -20.441 27.540 1.00 41.94 361 ARG A N 1
ATOM 2721 C CA . ARG A 1 361 ? -9.219 -21.896 27.617 1.00 41.94 361 ARG A CA 1
ATOM 2722 C C . ARG A 1 361 ? -9.432 -22.662 26.302 1.00 41.94 361 ARG A C 1
ATOM 2724 O O . ARG A 1 361 ? -9.613 -23.877 26.353 1.00 41.94 361 ARG A O 1
ATOM 2731 N N . VAL A 1 362 ? -9.444 -21.987 25.154 1.00 38.66 362 VAL A N 1
ATOM 2732 C CA . VAL A 1 362 ? -9.647 -22.635 23.844 1.00 38.66 362 VAL A CA 1
ATOM 2733 C C . VAL A 1 362 ? -8.402 -22.543 22.984 1.00 38.66 362 VAL A C 1
ATOM 2735 O O . VAL A 1 362 ? -7.899 -21.410 22.815 1.00 38.66 362 VAL A O 1
#

Radius of gyration: 29.35 Å; Cα contacts (8 Å, |Δi|>4): 275; chains: 1; bounding box: 72×52×95 Å

pLDDT: mean 80.51, std 11.66, range [38.66, 96.94]

Solvent-accessible surface area (backbone atoms only — not comparable to full-atom values): 19297 Å² total; per-residue (Å²): 110,71,67,59,52,53,52,52,52,67,34,66,69,44,45,24,52,50,49,29,58,76,61,46,38,66,59,46,12,46,56,42,19,60,40,41,54,56,19,47,56,25,46,53,53,49,52,52,52,54,49,49,52,53,38,64,74,28,69,68,59,38,54,50,50,51,51,54,49,33,73,77,38,75,59,47,64,34,98,89,24,85,36,57,64,63,64,66,68,58,63,81,72,69,45,74,66,41,55,51,48,49,52,52,30,49,49,44,35,46,46,34,55,55,45,49,27,41,48,47,22,56,61,65,75,42,82,80,80,66,102,60,60,69,67,62,52,52,55,51,46,49,52,49,52,52,52,50,52,51,50,50,51,49,52,52,47,51,64,62,43,50,69,58,53,53,53,55,54,33,58,73,72,70,48,62,77,86,39,72,63,51,54,50,52,49,52,52,51,46,50,51,52,52,39,52,49,43,16,52,51,48,33,45,49,60,38,63,60,48,68,39,64,67,60,64,70,54,39,49,55,29,17,40,59,34,20,52,53,50,51,52,50,51,55,53,49,57,55,49,62,71,64,49,62,86,41,76,85,53,25,64,57,48,51,54,51,50,50,48,52,51,39,25,50,50,36,36,42,52,48,46,28,46,21,41,35,41,53,54,27,60,76,71,71,54,65,54,67,88,59,53,79,65,56,46,54,53,48,51,49,51,51,48,52,50,52,51,52,53,50,46,52,50,52,42,52,53,31,49,49,48,35,73,70,40,56,84,89,54,28,65,58,35,47,51,53,36,55,49,46,58,50,50,49,50,49,57,51,50,53,56,48,52,48,54,63,60,68,69,75,119

Sequence (362 aa):
MKALIAWAQATRPARVFAHFGARSASVLAGGMAYSAIFSIFAGIWLLFSVAGIFLATSPELRDGLIGVLNSSLPGLIGEDGAIDPSLLENTGAFGWASAIALVGTLGTALGWLAQARTGIRTIFDVPVATKRNFVVQKLVDLGFLLAFAIALAISAALTVLSSTFLSSLLETVGIDESSGFALVVIRIVTVLILLAFDTVVLAGILRILAGLRIPTRSLFFAAFLGAIIIGILKQISTALIGGATSNPLVASFAVLLGLMIFLNLLCTVLLLTASWVKVTMDDIGASPRLLTAKEAREESTDTILRAERQKIATEVIEARERLNSAPRFFRWKAMAEYRSLLREQRRVEAEAQRRRFEGGRV

Mean predicted aligned error: 13.35 Å